Protein AF-A0A1G1DHM7-F1 (afdb_monomer)

Sequence (325 aa):
MGKALLKVFTFMIILVVIFLWVGHTITAMTGGERKAQAIVGINPEAGEAIFWGKGRCHTCHSIGDKGSAVRCPNLGVFGEKFTLPIGLRAAERAKEREKQTGKPYTAVDYLLECIGNPPAYVVEGYKNEMPIVYAPPISLTLDEVKAVISYLQSQGGEVNIEAISNPPGEGKNLLNRIAAAVSAGGGDPTNGEKAFFDASGAACGTCHTVKGNGKGVGPDLSAIGTKGVKYIQESIVEPSSTITKGFESFKITTKDNNIIVGLKKGEDGEGIELLTAKGEVVKVPKSNIAEIIQESKSLMPEELREYITVKDYQDIVAYMLLQKG

Nearest PDB structures (foldseek):
  7zs0-assembly1_A  TM=4.464E-01  e=1.476E-22  Candidatus Kuenenia
  7zs2-assembly1_A  TM=4.450E-01  e=2.231E-22  Candidatus Kuenenia
  7zs1-assembly1_A  TM=4.460E-01  e=5.946E-22  Candidatus Kuenenia
  3hfo-assembly1_B  TM=7.563E-01  e=4.610E-03  Synechocystis sp. PCC 6803
  2xk0-assembly1_A  TM=6.262E-01  e=3.170E-01  Drosophila melanogaster

Solvent-accessible surface area (backbone atoms only — not comparable to full-atom values): 17202 Å² total; per-residue (Å²): 117,67,71,60,53,50,53,53,51,54,50,51,51,53,51,50,51,49,52,54,47,51,52,50,49,50,35,57,75,76,68,39,83,68,75,74,67,77,59,78,60,72,34,40,70,29,6,44,53,32,34,74,43,67,59,47,43,33,75,32,24,13,52,61,90,46,61,32,44,86,69,34,70,58,45,18,53,50,75,88,86,24,76,49,26,38,22,49,40,28,46,58,50,7,55,53,48,19,71,75,69,77,45,85,48,45,36,60,30,40,51,42,38,49,56,61,42,34,82,80,62,66,63,91,98,50,70,90,73,71,70,62,44,35,17,79,93,43,51,40,49,66,58,55,51,42,4,33,49,31,25,44,20,54,37,79,30,80,65,53,64,62,52,61,75,63,28,66,73,59,29,39,55,39,50,50,50,41,46,25,9,39,72,31,70,26,15,47,38,73,58,4,51,52,40,32,59,28,75,89,48,62,27,46,27,70,29,21,21,47,86,86,44,61,28,83,67,45,67,74,41,31,43,49,21,74,66,37,67,68,53,53,52,43,47,60,63,42,26,47,78,67,67,57,89,84,53,54,22,33,39,36,33,31,73,86,70,50,76,46,60,20,28,63,75,47,71,64,99,63,27,39,30,26,37,24,88,88,65,47,78,45,75,47,45,56,91,46,53,66,45,78,43,79,50,79,52,41,81,58,65,67,61,48,73,80,58,39,52,74,63,49,50,17,6,30,47,10,29,41,49,67,20,66,107

pLDDT: mean 90.54, std 9.28, range [39.44, 97.94]

Secondary structure (DSSP, 8-state):
-HHHHHHHHHHHHHHHHHHHHHHHHHHHHHT---------SSSHHHHHHHHTTTT-GGGT-EETTEE-TTSS--SS-BTTTB-S-HHHHHHHHHHHHHHHHSS---HHHHHHHHHH-GGG---TT--S----TTSTTT---HHHHHHHHHHHHHTTS---HHHHHS--HHHHHHHHHHHHHHHTTS--HHHHHHHHH-TTTT-GGGT-EETTEE-SSS-B-TTGGGG-HHHHHHHHH-TTTSPPTT--EEEEEETTS-EEEEEEEEE-SSEEEEE-TTS-EEEEEGGGEEEEEE-SS-SS-TTHHHHS-HHHHHHHHHHHHT---

Foldseek 3Di:
DPVVVVVVVVVVVVVVVVVVVCVQVCCVVPPPPPVCPPPDFQAQVLLVCLCVDLLVVLCCEAAPPGGHVPQHYHQHDDDPVRNHHLLVVLQVVQVVVCVVVVFRGHSLLSLLCCQLPVVVDGPPPHDSPDDNCCAPPSNDDLRNSSNNSQNSNVNPHDRDSPCSVCNPDNSNVSSLLRNLCSLLRNAHQVLLVVQCCDCQFLNVLCQEAAPRGGDPQDYHLLAVLVVPLVVLLCCLQPVLPDPDPQQFKKWWQWPVRDIAIAGFPDDDPFFTWGQHLNRDTDTDGPVGTPDMDGDSDGSNDNCSVVRHDSRNSSNNSSNSNSRRD

Radius of gyration: 28.48 Å; Cα contacts (8 Å, |Δi|>4): 572; chains: 1; bounding box: 71×76×74 Å

Mean predicted aligned error: 9.22 Å

Structure (mmCIF, N/CA/C/O backbone):
data_AF-A0A1G1DHM7-F1
#
_entry.id   AF-A0A1G1DHM7-F1
#
loop_
_atom_site.group_PDB
_atom_site.id
_atom_site.type_symbol
_atom_site.label_atom_id
_atom_site.label_alt_id
_atom_site.label_comp_id
_atom_site.label_asym_id
_atom_site.label_entity_id
_atom_site.label_seq_id
_atom_site.pdbx_PDB_ins_code
_atom_site.Cartn_x
_atom_site.Cartn_y
_atom_site.Cartn_z
_atom_site.occupancy
_atom_site.B_iso_or_equiv
_atom_site.auth_seq_id
_atom_site.auth_comp_id
_atom_site.auth_asym_id
_atom_site.auth_atom_id
_atom_site.pdbx_PDB_model_num
ATOM 1 N N . MET A 1 1 ? 34.461 -61.666 -3.264 1.00 57.50 1 MET A N 1
ATOM 2 C CA . MET A 1 1 ? 33.360 -60.674 -3.209 1.00 57.50 1 MET A CA 1
ATOM 3 C C . MET A 1 1 ? 33.845 -59.228 -3.001 1.00 57.50 1 MET A C 1
ATOM 5 O O . MET A 1 1 ? 33.366 -58.351 -3.703 1.00 57.50 1 MET A O 1
ATOM 9 N N . GLY A 1 2 ? 34.848 -58.958 -2.148 1.00 77.44 2 GLY A N 1
ATOM 10 C CA . GLY A 1 2 ? 35.287 -57.581 -1.831 1.00 77.44 2 GLY A CA 1
ATOM 11 C C . GLY A 1 2 ? 35.883 -56.734 -2.973 1.00 77.44 2 GLY A C 1
ATOM 12 O O . GLY A 1 2 ? 35.608 -55.543 -3.043 1.00 77.44 2 GLY A O 1
ATOM 13 N N . LYS A 1 3 ? 36.647 -57.312 -3.916 1.00 80.50 3 LYS A N 1
ATOM 14 C CA . LYS A 1 3 ? 37.279 -56.528 -5.006 1.00 80.50 3 LYS A CA 1
ATOM 15 C C . LYS A 1 3 ? 36.281 -55.971 -6.031 1.00 80.50 3 LYS A C 1
ATOM 17 O O . LYS A 1 3 ? 36.522 -54.904 -6.584 1.00 80.50 3 LYS A O 1
ATOM 22 N N . ALA A 1 4 ? 35.186 -56.685 -6.297 1.00 83.81 4 ALA A N 1
ATOM 23 C CA . ALA A 1 4 ? 34.144 -56.223 -7.217 1.00 83.81 4 ALA A CA 1
ATOM 24 C C . ALA A 1 4 ? 33.306 -55.106 -6.578 1.00 83.81 4 ALA A C 1
ATOM 26 O O . ALA A 1 4 ? 33.106 -54.066 -7.195 1.00 83.81 4 ALA A O 1
ATOM 27 N N . LEU A 1 5 ? 32.923 -55.284 -5.309 1.00 87.31 5 LEU A N 1
ATOM 28 C CA . LEU A 1 5 ? 32.250 -54.260 -4.506 1.00 87.31 5 LEU A CA 1
ATOM 29 C C . LEU A 1 5 ? 33.079 -52.974 -4.394 1.00 87.31 5 LEU A C 1
ATOM 31 O O . LEU A 1 5 ? 32.540 -51.894 -4.599 1.00 87.31 5 LEU A O 1
ATOM 35 N N . LEU A 1 6 ? 34.393 -53.084 -4.165 1.00 89.19 6 LEU A N 1
ATOM 36 C CA . LEU A 1 6 ? 35.278 -51.919 -4.098 1.00 89.19 6 LEU A CA 1
ATOM 37 C C . LEU A 1 6 ? 35.318 -51.147 -5.426 1.00 89.19 6 LEU A C 1
ATOM 39 O O . LEU A 1 6 ? 35.197 -49.930 -5.421 1.00 89.19 6 LEU A O 1
ATOM 43 N N . LYS A 1 7 ? 35.412 -51.845 -6.567 1.00 88.81 7 LYS A N 1
ATOM 44 C CA . LYS A 1 7 ? 35.405 -51.208 -7.896 1.00 88.81 7 LYS A CA 1
ATOM 45 C C . LYS A 1 7 ? 34.093 -50.479 -8.188 1.00 88.81 7 LYS A C 1
ATOM 47 O O . LYS A 1 7 ? 34.127 -49.368 -8.709 1.00 88.81 7 LYS A O 1
ATOM 52 N N . VAL A 1 8 ? 32.958 -51.086 -7.839 1.00 89.88 8 VAL A N 1
ATOM 53 C CA . VAL A 1 8 ? 31.635 -50.464 -8.007 1.00 89.88 8 VAL A CA 1
ATOM 54 C C . VAL A 1 8 ? 31.508 -49.227 -7.119 1.00 89.88 8 VAL A C 1
ATOM 56 O O . VAL A 1 8 ? 31.063 -48.184 -7.589 1.00 89.88 8 VAL A O 1
ATOM 59 N N . PHE A 1 9 ? 31.967 -49.305 -5.869 1.00 92.88 9 PHE A N 1
ATOM 60 C CA . PHE A 1 9 ? 31.917 -48.180 -4.937 1.00 92.88 9 PHE A CA 1
ATOM 61 C C . PHE A 1 9 ? 32.805 -47.012 -5.390 1.00 92.88 9 PHE A C 1
ATOM 63 O O . PHE A 1 9 ? 32.365 -45.865 -5.400 1.00 92.88 9 PHE A O 1
ATOM 70 N N . THR A 1 10 ? 34.028 -47.296 -5.852 1.00 92.69 10 THR A N 1
ATOM 71 C CA . THR A 1 10 ? 34.925 -46.281 -6.424 1.00 92.69 10 THR A CA 1
ATOM 72 C C . THR A 1 10 ? 34.315 -45.625 -7.661 1.00 92.69 10 THR A C 1
ATOM 74 O O . THR A 1 10 ? 34.355 -44.404 -7.781 1.00 92.69 10 THR A O 1
ATOM 77 N N . PHE A 1 11 ? 33.704 -46.407 -8.556 1.00 94.81 11 PHE A N 1
ATOM 78 C CA . PHE A 1 11 ? 33.023 -45.866 -9.732 1.00 94.81 11 PHE A CA 1
ATOM 79 C C . PHE A 1 11 ? 31.848 -44.953 -9.351 1.00 94.81 11 PHE A C 1
ATOM 81 O O . PHE A 1 11 ? 31.718 -43.868 -9.911 1.00 94.81 11 PHE A O 1
ATOM 88 N N . MET A 1 12 ? 31.038 -45.343 -8.361 1.00 95.00 12 MET A N 1
ATOM 89 C CA . MET A 1 12 ? 29.921 -44.526 -7.877 1.00 95.00 12 MET A CA 1
ATOM 90 C C . MET A 1 12 ? 30.390 -43.190 -7.295 1.00 95.00 12 MET A C 1
ATOM 92 O O . MET A 1 12 ? 29.806 -42.155 -7.603 1.00 95.00 12 MET A O 1
ATOM 96 N N . ILE A 1 13 ? 31.462 -43.193 -6.495 1.00 96.38 13 ILE A N 1
ATOM 97 C CA . ILE A 1 13 ? 32.037 -41.958 -5.944 1.00 96.38 13 ILE A CA 1
ATOM 98 C C . ILE A 1 13 ? 32.532 -41.054 -7.071 1.00 96.38 13 ILE A C 1
ATOM 100 O O . ILE A 1 13 ? 32.214 -39.870 -7.077 1.00 96.38 13 ILE A O 1
ATOM 104 N N . ILE A 1 14 ? 33.269 -41.605 -8.040 1.00 96.44 14 ILE A N 1
ATOM 105 C CA . ILE A 1 14 ? 33.770 -40.834 -9.185 1.00 96.44 14 ILE A CA 1
ATOM 106 C C . ILE A 1 14 ? 32.603 -40.214 -9.959 1.00 96.44 14 ILE A C 1
ATOM 108 O O . ILE A 1 14 ? 32.646 -39.027 -10.269 1.00 96.44 14 ILE A O 1
ATOM 112 N N . LEU A 1 15 ? 31.541 -40.979 -10.219 1.00 96.56 15 LEU A N 1
ATOM 113 C CA . LEU A 1 15 ? 30.353 -40.486 -10.912 1.00 96.56 15 LEU A CA 1
ATOM 114 C C . LEU A 1 15 ? 29.681 -39.338 -10.147 1.00 96.56 15 LEU A C 1
ATOM 116 O O . LEU A 1 15 ? 29.365 -38.315 -10.745 1.00 96.56 15 LEU A O 1
ATOM 120 N N . VAL A 1 16 ? 29.490 -39.484 -8.832 1.00 96.06 16 VAL A N 1
ATOM 121 C CA . VAL A 1 16 ? 28.883 -38.441 -7.992 1.00 96.06 16 VAL A CA 1
ATOM 122 C C . VAL A 1 16 ? 29.762 -37.194 -7.956 1.00 96.06 16 VAL A C 1
ATOM 124 O O . VAL A 1 16 ? 29.251 -36.090 -8.107 1.00 96.06 16 VAL A O 1
ATOM 127 N N . VAL A 1 17 ? 31.080 -37.347 -7.820 1.00 96.62 17 VAL A N 1
ATOM 128 C CA . VAL A 1 17 ? 32.024 -36.220 -7.837 1.00 96.62 17 VAL A CA 1
ATOM 129 C C . VAL A 1 17 ? 31.987 -35.500 -9.181 1.00 96.62 17 VAL A C 1
ATOM 131 O O . VAL A 1 17 ? 31.913 -34.277 -9.198 1.00 96.62 17 VAL A O 1
ATOM 134 N N . ILE A 1 18 ? 31.980 -36.232 -10.298 1.00 96.62 18 ILE A N 1
ATOM 135 C CA . ILE A 1 18 ? 31.863 -35.637 -11.635 1.00 96.62 18 ILE A CA 1
ATOM 136 C C . ILE A 1 18 ? 30.520 -34.926 -11.782 1.00 96.62 18 ILE A C 1
ATOM 138 O O . ILE A 1 18 ? 30.487 -33.805 -12.271 1.00 96.62 18 ILE A O 1
ATOM 142 N N . PHE A 1 19 ? 29.420 -35.530 -11.335 1.00 95.00 19 PHE A N 1
ATOM 143 C CA . PHE A 1 19 ? 28.097 -34.917 -11.416 1.00 95.00 19 PHE A CA 1
ATOM 144 C C . PHE A 1 19 ? 28.013 -33.625 -10.594 1.00 95.00 19 PHE A C 1
ATOM 146 O O . PHE A 1 19 ? 27.539 -32.608 -11.094 1.00 95.00 19 PHE A O 1
ATOM 153 N N . LEU A 1 20 ? 28.527 -33.636 -9.361 1.00 92.50 20 LEU A N 1
ATOM 154 C CA . LEU A 1 20 ? 28.608 -32.448 -8.510 1.00 92.50 20 LEU A CA 1
ATOM 155 C C . LEU A 1 20 ? 29.535 -31.388 -9.107 1.00 92.50 20 LEU A C 1
ATOM 157 O O . LEU A 1 20 ? 29.206 -30.207 -9.065 1.00 92.50 20 LEU A O 1
ATOM 161 N N . TRP A 1 21 ? 30.663 -31.796 -9.691 1.00 94.06 21 TRP A N 1
ATOM 162 C CA . TRP A 1 21 ? 31.596 -30.891 -10.352 1.00 94.06 21 TRP A CA 1
ATOM 163 C C . TRP A 1 21 ? 30.962 -30.244 -11.582 1.00 94.06 21 TRP A C 1
ATOM 165 O O . TRP A 1 21 ? 30.946 -29.026 -11.667 1.00 94.06 21 TRP A O 1
ATOM 175 N N . VAL A 1 22 ? 30.346 -31.023 -12.476 1.00 92.06 22 VAL A N 1
ATOM 176 C CA . VAL A 1 22 ? 29.622 -30.505 -13.647 1.00 92.06 22 VAL A CA 1
ATOM 177 C C . VAL A 1 22 ? 28.478 -29.595 -13.211 1.00 92.06 22 VAL A C 1
ATOM 179 O O . VAL A 1 22 ? 28.341 -28.499 -13.745 1.00 92.06 22 VAL A O 1
ATOM 182 N N . GLY A 1 23 ? 27.689 -30.002 -12.213 1.00 80.94 23 GLY A N 1
ATOM 183 C CA . GLY A 1 23 ? 26.626 -29.174 -11.650 1.00 80.94 23 GLY A CA 1
ATOM 184 C C . GLY A 1 23 ? 27.162 -27.849 -11.111 1.00 80.94 23 GLY A C 1
ATOM 185 O O . GLY A 1 23 ? 26.622 -26.794 -11.436 1.00 80.94 23 GLY A O 1
ATOM 186 N N . HIS A 1 24 ? 28.261 -27.878 -10.358 1.00 84.44 24 HIS A N 1
ATOM 187 C CA . HIS A 1 24 ? 28.907 -26.683 -9.825 1.00 84.44 24 HIS A CA 1
ATOM 188 C C . HIS A 1 24 ? 29.518 -25.805 -10.922 1.00 84.44 24 HIS A C 1
ATOM 190 O O . HIS A 1 24 ? 29.346 -24.595 -10.878 1.00 84.44 24 HIS A O 1
ATOM 196 N N . THR A 1 25 ? 30.188 -26.383 -11.920 1.00 84.31 25 THR A N 1
ATOM 197 C CA . THR A 1 25 ? 30.823 -25.656 -13.025 1.00 84.31 25 THR A CA 1
ATOM 198 C C . THR A 1 25 ? 29.789 -25.030 -13.949 1.00 84.31 25 THR A C 1
ATOM 200 O O . THR A 1 25 ? 29.920 -23.855 -14.274 1.00 84.31 25 THR A O 1
ATOM 203 N N . ILE A 1 26 ? 28.737 -25.763 -14.329 1.00 78.12 26 ILE A N 1
ATOM 204 C CA . ILE A 1 26 ? 27.624 -25.200 -15.101 1.00 78.12 26 ILE A CA 1
ATOM 205 C C . ILE A 1 26 ? 26.981 -24.086 -14.294 1.00 78.12 26 ILE A C 1
ATOM 207 O O . ILE A 1 26 ? 26.863 -22.985 -14.811 1.00 78.12 26 ILE A O 1
ATOM 211 N N . THR A 1 27 ? 26.667 -24.328 -13.016 1.00 73.44 27 THR A N 1
ATOM 212 C CA . THR A 1 27 ? 26.127 -23.284 -12.142 1.00 73.44 27 THR A CA 1
ATOM 213 C C . THR A 1 27 ? 27.062 -22.080 -12.138 1.00 73.44 27 THR A C 1
ATOM 215 O O . THR A 1 27 ? 26.623 -21.011 -12.517 1.00 73.44 27 THR A O 1
ATOM 218 N N . ALA A 1 28 ? 28.359 -22.224 -11.873 1.00 71.38 28 ALA A N 1
ATOM 219 C CA . ALA A 1 28 ? 29.330 -21.129 -11.896 1.00 71.38 28 ALA A CA 1
ATOM 220 C C . ALA A 1 28 ? 29.404 -20.381 -13.244 1.00 71.38 28 ALA A C 1
ATOM 222 O O . ALA A 1 28 ? 29.556 -19.161 -13.248 1.00 71.38 28 ALA A O 1
ATOM 223 N N . MET A 1 29 ? 29.264 -21.079 -14.374 1.00 69.69 29 MET A N 1
ATOM 224 C CA . MET A 1 29 ? 29.292 -20.485 -15.715 1.00 69.69 29 MET A CA 1
ATOM 225 C C . MET A 1 29 ? 27.974 -19.810 -16.116 1.00 69.69 29 MET A C 1
ATOM 227 O O . MET A 1 29 ? 28.003 -18.818 -16.840 1.00 69.69 29 MET A O 1
ATOM 231 N N . THR A 1 30 ? 26.824 -20.328 -15.674 1.00 61.72 30 THR A N 1
ATOM 232 C CA . THR A 1 30 ? 25.496 -19.863 -16.109 1.00 61.72 30 THR A CA 1
ATOM 233 C C . THR A 1 30 ? 24.748 -19.040 -15.059 1.00 61.72 30 THR A C 1
ATOM 235 O O . THR A 1 30 ? 23.775 -18.378 -15.407 1.00 61.72 30 THR A O 1
ATOM 238 N N . GLY A 1 31 ? 25.155 -19.063 -13.787 1.00 55.97 31 GLY A N 1
ATOM 239 C CA . GLY A 1 31 ? 24.398 -18.428 -12.701 1.00 55.97 31 GLY A CA 1
ATOM 240 C C . GLY A 1 31 ? 24.879 -18.707 -11.274 1.00 55.97 31 GLY A C 1
ATOM 241 O O . GLY A 1 31 ? 24.053 -18.778 -10.368 1.00 55.97 31 GLY A O 1
ATOM 242 N N . GLY A 1 32 ? 26.181 -18.896 -11.046 1.00 40.97 32 GLY A N 1
ATOM 243 C CA . GLY A 1 32 ? 26.725 -19.090 -9.707 1.00 40.97 32 GLY A CA 1
ATOM 244 C C . GLY A 1 32 ? 26.461 -17.824 -8.931 1.00 40.97 32 GLY A C 1
ATOM 245 O O . GLY A 1 32 ? 26.578 -16.754 -9.530 1.00 40.97 32 GLY A O 1
ATOM 246 N N . GLU A 1 33 ? 26.066 -17.948 -7.656 1.00 45.28 33 GLU A N 1
ATOM 247 C CA . GLU A 1 33 ? 25.864 -16.815 -6.756 1.00 45.28 33 GLU A CA 1
ATOM 248 C C . GLU A 1 33 ? 26.981 -15.805 -7.003 1.00 45.28 33 GLU A C 1
ATOM 250 O O . GLU A 1 33 ? 28.109 -15.946 -6.522 1.00 45.28 33 GLU A O 1
ATOM 255 N N . ARG A 1 34 ? 26.672 -14.760 -7.780 1.00 43.66 34 ARG A N 1
ATOM 256 C CA . ARG A 1 34 ? 27.417 -13.530 -7.668 1.00 43.66 34 ARG A CA 1
ATOM 257 C C . ARG A 1 34 ? 27.170 -13.199 -6.219 1.00 43.66 34 ARG A C 1
ATOM 259 O O . ARG A 1 34 ? 26.033 -12.880 -5.873 1.00 43.66 34 ARG A O 1
ATOM 266 N N . LYS A 1 35 ? 28.193 -13.361 -5.368 1.00 39.44 35 LYS A N 1
ATOM 267 C CA . LYS A 1 35 ? 28.223 -12.669 -4.085 1.00 39.44 35 LYS A CA 1
ATOM 268 C C . LYS A 1 35 ? 27.738 -11.285 -4.441 1.00 39.44 35 LYS A C 1
ATOM 270 O O . LYS A 1 35 ? 28.394 -10.620 -5.244 1.00 39.44 35 LYS A O 1
ATOM 275 N N . ALA A 1 36 ? 26.533 -10.955 -3.985 1.00 42.22 36 ALA A N 1
ATOM 276 C CA . ALA A 1 36 ? 25.963 -9.650 -4.174 1.00 42.22 36 ALA A CA 1
ATOM 277 C C . ALA A 1 36 ? 26.927 -8.750 -3.422 1.00 42.22 36 ALA A C 1
ATOM 279 O O . ALA A 1 36 ? 26.834 -8.571 -2.211 1.00 42.22 36 ALA A O 1
ATOM 280 N N . GLN A 1 37 ? 27.956 -8.287 -4.122 1.00 39.81 37 GLN A N 1
ATOM 281 C CA . GLN A 1 37 ? 28.659 -7.101 -3.735 1.00 39.81 37 GLN A CA 1
ATOM 282 C C . GLN A 1 37 ? 27.521 -6.112 -3.673 1.00 39.81 37 GLN A C 1
ATOM 284 O O . GLN A 1 37 ? 26.858 -5.907 -4.688 1.00 39.81 37 GLN A O 1
ATOM 289 N N . ALA A 1 38 ? 27.152 -5.726 -2.453 1.00 47.91 38 ALA A N 1
ATOM 290 C CA . ALA A 1 38 ? 25.999 -4.891 -2.225 1.00 47.91 38 ALA A CA 1
ATOM 291 C C . ALA A 1 38 ? 26.266 -3.630 -3.041 1.00 47.91 38 ALA A C 1
ATOM 293 O O . ALA A 1 38 ? 27.083 -2.795 -2.655 1.00 47.91 38 ALA A O 1
ATOM 294 N N . ILE A 1 39 ? 25.684 -3.561 -4.238 1.00 55.22 39 ILE A N 1
ATOM 295 C CA . ILE A 1 39 ? 25.713 -2.359 -5.044 1.00 55.22 39 ILE A CA 1
ATOM 296 C C . ILE A 1 39 ? 24.696 -1.484 -4.327 1.00 55.22 39 ILE A C 1
ATOM 298 O O . ILE A 1 39 ? 23.491 -1.601 -4.526 1.00 55.22 39 ILE A O 1
ATOM 302 N N . VAL A 1 40 ? 25.193 -0.770 -3.319 1.00 68.94 40 VAL A N 1
ATOM 303 C CA . VAL A 1 40 ? 24.380 0.028 -2.411 1.00 68.94 40 VAL A CA 1
ATOM 304 C C . VAL A 1 40 ? 24.067 1.344 -3.107 1.00 68.94 40 VAL A C 1
ATOM 306 O O . VAL A 1 40 ? 24.965 2.018 -3.611 1.00 68.94 40 VAL A O 1
ATOM 309 N N . GLY A 1 41 ? 22.793 1.725 -3.088 1.00 84.38 41 GLY A N 1
ATOM 310 C CA . GLY A 1 41 ? 22.327 3.032 -3.534 1.00 84.38 41 GLY A CA 1
ATOM 311 C C . GLY A 1 41 ? 21.408 2.986 -4.751 1.00 84.38 41 GLY A C 1
ATOM 312 O O . GLY A 1 41 ? 21.163 1.944 -5.353 1.00 84.38 41 GLY A O 1
ATOM 313 N N . ILE A 1 42 ? 20.877 4.158 -5.089 1.00 93.12 42 ILE A N 1
ATOM 314 C CA . ILE A 1 42 ? 19.987 4.367 -6.229 1.00 93.12 42 ILE A CA 1
ATOM 315 C C . ILE A 1 42 ? 20.867 4.768 -7.416 1.00 93.12 42 ILE A C 1
ATOM 317 O O . ILE A 1 42 ? 21.188 5.942 -7.586 1.00 93.12 42 ILE A O 1
ATOM 321 N N . ASN A 1 43 ? 21.321 3.780 -8.186 1.00 94.75 43 ASN A N 1
ATOM 322 C CA . ASN A 1 43 ? 22.119 3.977 -9.397 1.00 94.75 43 ASN A CA 1
ATOM 323 C C . ASN A 1 43 ? 21.864 2.856 -10.425 1.00 94.75 43 ASN A C 1
ATOM 325 O O . ASN A 1 43 ? 21.352 1.789 -10.053 1.00 94.75 43 ASN A O 1
ATOM 329 N N . PRO A 1 44 ? 22.192 3.086 -11.712 1.00 95.69 44 PRO A N 1
ATOM 330 C CA . PRO A 1 44 ? 21.932 2.121 -12.776 1.00 95.69 44 PRO A CA 1
ATOM 331 C C . PRO A 1 44 ? 22.585 0.757 -12.552 1.00 95.69 44 PRO A C 1
ATOM 333 O O . PRO A 1 44 ? 21.980 -0.257 -12.885 1.00 95.69 44 PRO A O 1
ATOM 336 N N . GLU A 1 45 ? 23.775 0.705 -11.958 1.00 95.50 45 GLU A N 1
ATOM 337 C CA . GLU A 1 45 ? 24.494 -0.543 -11.695 1.00 95.50 45 GLU A CA 1
ATOM 338 C C . GLU A 1 45 ? 23.759 -1.401 -10.651 1.00 95.50 45 GLU A C 1
ATOM 340 O O . GLU A 1 45 ? 23.603 -2.613 -10.821 1.00 95.50 45 GLU A O 1
ATOM 345 N N . ALA A 1 46 ? 23.247 -0.773 -9.586 1.00 95.69 46 ALA A N 1
ATOM 346 C CA . ALA A 1 46 ? 22.416 -1.432 -8.583 1.00 95.69 46 ALA A CA 1
ATOM 347 C C . ALA A 1 46 ? 21.101 -1.913 -9.200 1.00 95.69 46 ALA A C 1
ATOM 349 O O . ALA A 1 46 ? 20.684 -3.054 -8.988 1.00 95.69 46 ALA A O 1
ATOM 350 N N . GLY A 1 47 ? 20.470 -1.057 -10.008 1.00 96.50 47 GLY A N 1
ATOM 351 C CA . GLY A 1 47 ? 19.242 -1.387 -10.718 1.00 96.50 47 GLY A CA 1
ATOM 352 C C . GLY A 1 47 ? 19.398 -2.564 -11.669 1.00 96.50 47 GLY A C 1
ATOM 353 O O . GLY A 1 47 ? 18.529 -3.435 -11.704 1.00 96.50 47 GLY A O 1
ATOM 354 N N . GLU A 1 48 ? 20.518 -2.631 -12.388 1.00 96.00 48 GLU A N 1
ATOM 355 C CA . GLU A 1 48 ? 20.858 -3.747 -13.265 1.00 96.00 48 GLU A CA 1
ATOM 356 C C . GLU A 1 48 ? 20.970 -5.046 -12.464 1.00 96.00 48 GLU A C 1
ATOM 358 O O . GLU A 1 48 ? 20.318 -6.043 -12.785 1.00 96.00 48 GLU A O 1
ATOM 363 N N . ALA A 1 49 ? 21.740 -5.036 -11.373 1.00 95.94 49 ALA A N 1
ATOM 364 C CA . ALA A 1 49 ? 21.908 -6.210 -10.524 1.00 95.94 49 ALA A CA 1
ATOM 365 C C . ALA A 1 49 ? 20.575 -6.715 -9.948 1.00 95.94 49 ALA A C 1
ATOM 367 O O . ALA A 1 49 ? 20.356 -7.925 -9.859 1.00 95.94 49 ALA A O 1
ATOM 368 N N . ILE A 1 50 ? 19.659 -5.808 -9.596 1.00 96.25 50 ILE A N 1
ATOM 369 C CA . ILE A 1 50 ? 18.320 -6.172 -9.121 1.00 96.25 50 ILE A CA 1
ATOM 370 C C . ILE A 1 50 ? 17.476 -6.729 -10.270 1.00 96.25 50 ILE A C 1
ATOM 372 O O . ILE A 1 50 ? 16.866 -7.786 -10.104 1.00 96.25 50 ILE A O 1
ATOM 376 N N . PHE A 1 51 ? 17.461 -6.080 -11.437 1.00 96.06 51 PHE A N 1
ATOM 377 C CA . PHE A 1 51 ? 16.686 -6.505 -12.607 1.00 96.06 51 PHE A CA 1
ATOM 378 C C . PHE A 1 51 ? 17.028 -7.940 -13.039 1.00 96.06 51 PHE A C 1
ATOM 380 O O . PHE A 1 51 ? 16.131 -8.757 -13.283 1.00 96.06 51 PHE A O 1
ATOM 387 N N . TRP A 1 52 ? 18.326 -8.258 -13.092 1.00 94.88 52 TRP A N 1
ATOM 388 C CA . TRP A 1 52 ? 18.845 -9.579 -13.467 1.00 94.88 52 TRP A CA 1
ATOM 389 C C . TRP A 1 52 ? 18.970 -10.558 -12.290 1.00 94.88 52 TRP A C 1
ATOM 391 O O . TRP A 1 52 ? 19.362 -11.703 -12.492 1.00 94.88 52 TRP A O 1
ATOM 401 N N . GLY A 1 53 ? 18.650 -10.121 -11.072 1.00 94.25 53 GLY A N 1
ATOM 402 C CA . GLY A 1 53 ? 18.798 -10.895 -9.842 1.00 94.25 53 GLY A CA 1
ATOM 403 C C . GLY A 1 53 ? 17.509 -10.920 -9.029 1.00 94.25 53 GLY A C 1
ATOM 404 O O . GLY A 1 53 ? 16.530 -11.560 -9.417 1.00 94.25 53 GLY A O 1
ATOM 405 N N . LYS A 1 54 ? 17.507 -10.228 -7.880 1.00 93.62 54 LYS A N 1
ATOM 406 C CA . LYS A 1 54 ? 16.408 -10.252 -6.895 1.00 93.62 54 LYS A CA 1
ATOM 407 C C . LYS A 1 54 ? 15.042 -9.919 -7.506 1.00 93.62 54 LYS A C 1
ATOM 409 O O . LYS A 1 54 ? 14.061 -10.586 -7.195 1.00 93.62 54 LYS A O 1
ATOM 414 N N . GLY A 1 55 ? 14.988 -8.925 -8.392 1.00 93.31 55 GLY A N 1
ATOM 415 C CA . GLY A 1 55 ? 13.768 -8.473 -9.058 1.00 93.31 55 GLY A CA 1
ATOM 416 C C . GLY A 1 55 ? 13.191 -9.484 -10.049 1.00 93.31 55 GLY A C 1
ATOM 417 O O . GLY A 1 55 ? 12.010 -9.397 -10.379 1.00 93.31 55 GLY A O 1
ATOM 418 N N . ARG A 1 56 ? 13.999 -10.448 -10.520 1.00 93.19 56 ARG A N 1
ATOM 419 C CA . ARG A 1 56 ? 13.617 -11.498 -11.486 1.00 93.19 56 ARG A CA 1
ATOM 420 C C . ARG A 1 56 ? 12.934 -10.964 -12.751 1.00 93.19 56 ARG A C 1
ATOM 422 O O . ARG A 1 56 ? 12.246 -11.712 -13.447 1.00 93.19 56 ARG A O 1
ATOM 429 N N . CYS A 1 57 ? 13.134 -9.690 -13.085 1.00 93.88 57 CYS A N 1
ATOM 430 C CA . CYS A 1 57 ? 12.457 -9.030 -14.199 1.00 93.88 57 CYS A CA 1
ATOM 431 C C . CYS A 1 57 ? 12.800 -9.714 -15.530 1.00 93.88 57 CYS A C 1
ATOM 433 O O . CYS A 1 57 ? 11.935 -9.891 -16.386 1.00 93.88 57 CYS A O 1
ATOM 435 N N . HIS A 1 58 ? 14.036 -10.206 -15.652 1.00 93.94 58 HIS A N 1
ATOM 436 C CA . HIS A 1 58 ? 14.534 -10.940 -16.815 1.00 93.94 58 HIS A CA 1
ATOM 437 C C . HIS A 1 58 ? 13.783 -12.244 -17.147 1.00 93.94 58 HIS A C 1
ATOM 439 O O . HIS A 1 58 ? 13.936 -12.792 -18.239 1.00 93.94 58 HIS A O 1
ATOM 445 N N . THR A 1 59 ? 12.999 -12.787 -16.208 1.00 92.38 59 THR A N 1
ATOM 446 C CA . THR A 1 59 ? 12.207 -14.013 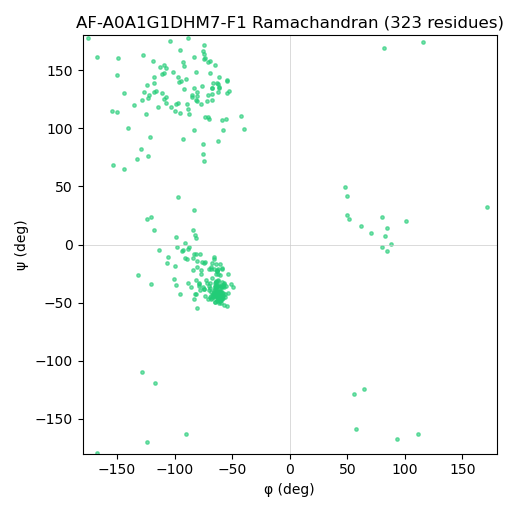-16.425 1.00 92.38 59 THR A CA 1
ATOM 447 C C . THR A 1 59 ? 10.986 -13.780 -17.322 1.00 92.38 59 THR A C 1
ATOM 449 O O . THR A 1 59 ? 10.391 -14.738 -17.829 1.00 92.38 59 THR A O 1
ATOM 452 N N . CYS A 1 60 ? 10.625 -12.511 -17.518 1.00 92.81 60 CYS A N 1
ATOM 453 C CA . CYS A 1 60 ? 9.481 -12.075 -18.313 1.00 92.81 60 CYS A CA 1
ATOM 454 C C . CYS A 1 60 ? 9.820 -10.954 -19.304 1.00 92.81 60 CYS A C 1
ATOM 456 O O . CYS A 1 60 ? 9.141 -10.819 -20.319 1.00 92.81 60 CYS A O 1
ATOM 458 N N . HIS A 1 61 ? 10.841 -10.148 -19.022 1.00 94.56 61 HIS A N 1
ATOM 459 C CA . HIS A 1 61 ? 11.309 -9.087 -19.902 1.00 94.56 61 HIS A CA 1
ATOM 460 C C . HIS A 1 61 ? 12.664 -9.439 -20.514 1.00 94.56 61 HIS A C 1
ATOM 462 O O . HIS A 1 61 ? 13.504 -10.072 -19.873 1.00 94.56 61 HIS A O 1
ATOM 468 N N . SER A 1 62 ? 12.886 -8.967 -21.739 1.00 92.75 62 SER A N 1
ATOM 469 C CA . SER A 1 62 ? 14.214 -8.913 -22.355 1.00 92.75 62 SER A CA 1
ATOM 470 C C . SER A 1 62 ? 14.698 -7.474 -22.451 1.00 92.75 62 SER A C 1
ATOM 472 O O . SER A 1 62 ? 13.886 -6.554 -22.542 1.00 92.75 62 SER A O 1
ATOM 474 N N . ILE A 1 63 ? 16.015 -7.291 -22.477 1.00 92.31 63 ILE A N 1
ATOM 475 C CA . ILE A 1 63 ? 16.676 -6.058 -22.911 1.00 92.31 63 ILE A CA 1
ATOM 476 C C . ILE A 1 63 ? 17.653 -6.467 -24.008 1.00 92.31 63 ILE A C 1
ATOM 478 O O . ILE A 1 63 ? 18.604 -7.208 -23.755 1.00 92.31 63 ILE A O 1
ATOM 482 N N . GLY A 1 64 ? 17.372 -6.033 -25.237 1.00 84.00 64 GLY A N 1
ATOM 483 C CA . GLY A 1 64 ? 18.079 -6.526 -26.416 1.00 84.00 64 GLY A CA 1
ATOM 484 C C . GLY A 1 64 ? 17.805 -8.017 -26.620 1.00 84.00 64 GLY A C 1
ATOM 485 O O . GLY A 1 64 ? 16.644 -8.430 -26.695 1.00 84.00 64 GLY A O 1
ATOM 486 N N . ASP A 1 65 ? 18.872 -8.808 -26.679 1.00 84.56 65 ASP A N 1
ATOM 487 C CA . ASP A 1 65 ? 18.870 -10.262 -26.869 1.00 84.56 65 ASP A CA 1
ATOM 488 C C . ASP A 1 65 ? 18.899 -11.067 -25.554 1.00 84.56 65 ASP A C 1
ATOM 490 O O . ASP A 1 65 ? 18.768 -12.291 -25.575 1.00 84.56 65 ASP A O 1
ATOM 494 N N . LYS A 1 66 ? 19.030 -10.405 -24.397 1.00 88.62 66 LYS A N 1
ATOM 495 C CA . LYS A 1 66 ? 19.085 -11.056 -23.078 1.00 88.62 66 LYS A CA 1
ATOM 496 C C . LYS A 1 66 ? 17.727 -11.051 -22.389 1.00 88.62 66 LYS A C 1
ATOM 498 O O . LYS A 1 66 ? 17.011 -10.056 -22.449 1.00 88.62 66 LYS A O 1
ATOM 503 N N . GLY A 1 67 ? 17.410 -12.117 -21.652 1.00 86.88 67 GLY A N 1
ATOM 504 C CA . GLY A 1 67 ? 16.148 -12.276 -20.912 1.00 86.88 67 GLY A CA 1
ATOM 505 C C . GLY A 1 67 ? 15.072 -13.019 -21.710 1.00 86.88 67 GLY A C 1
ATOM 506 O O . GLY A 1 67 ? 15.372 -13.629 -22.733 1.00 86.88 67 GLY A O 1
ATOM 507 N N . SER A 1 68 ? 13.822 -12.981 -21.241 1.00 80.75 68 SER A N 1
ATOM 508 C CA . SER A 1 68 ? 12.711 -13.749 -21.825 1.00 80.75 68 SER A CA 1
ATOM 509 C C . SER A 1 68 ? 11.484 -12.883 -22.127 1.00 80.75 68 SER A C 1
ATOM 511 O O . SER A 1 68 ? 10.533 -12.878 -21.360 1.00 80.75 68 SER A O 1
ATOM 513 N N . ALA A 1 69 ? 11.461 -12.174 -23.259 1.00 75.44 69 ALA A N 1
ATOM 514 C CA . ALA A 1 69 ? 10.340 -11.326 -23.704 1.00 75.44 69 ALA A CA 1
ATOM 515 C C . ALA A 1 69 ? 9.206 -12.083 -24.428 1.00 75.44 69 ALA A C 1
ATOM 517 O O . ALA A 1 69 ? 8.534 -11.530 -25.298 1.00 75.44 69 ALA A O 1
ATOM 518 N N . VAL A 1 70 ? 8.980 -13.359 -24.102 1.00 80.62 70 VAL A N 1
ATOM 519 C CA . VAL A 1 70 ? 7.875 -14.132 -24.704 1.00 80.62 70 VAL A CA 1
ATOM 520 C C . VAL A 1 70 ? 6.528 -13.710 -24.113 1.00 80.62 70 VAL A C 1
ATOM 522 O O . VAL A 1 70 ? 5.529 -13.638 -24.822 1.00 80.62 70 VAL A O 1
ATOM 525 N N . ARG A 1 71 ? 6.502 -13.431 -22.804 1.00 85.25 71 ARG A N 1
ATOM 526 C CA . ARG A 1 71 ? 5.273 -13.123 -22.054 1.00 85.25 71 ARG A CA 1
ATOM 527 C C . ARG A 1 71 ? 5.062 -11.635 -21.817 1.00 85.25 71 ARG A C 1
ATOM 529 O O . ARG A 1 71 ? 3.916 -11.204 -21.754 1.00 85.25 71 ARG A O 1
ATOM 536 N N . CYS A 1 72 ? 6.141 -10.857 -21.715 1.00 90.06 72 CYS A N 1
ATOM 537 C CA . CYS A 1 72 ? 6.071 -9.417 -21.478 1.00 90.06 72 CYS A CA 1
ATOM 538 C C . CYS A 1 72 ? 6.886 -8.629 -22.522 1.00 90.06 72 CYS A C 1
ATOM 540 O O . CYS A 1 72 ? 7.725 -9.204 -23.220 1.00 90.06 72 CYS A O 1
ATOM 542 N N . PRO A 1 73 ? 6.644 -7.309 -22.659 1.00 92.00 73 PRO A N 1
ATOM 543 C CA . PRO A 1 73 ? 7.327 -6.468 -23.639 1.00 92.00 73 PRO A CA 1
ATOM 544 C C . PRO A 1 73 ? 8.854 -6.524 -23.542 1.00 92.00 73 PRO A C 1
ATOM 546 O O . PRO A 1 73 ? 9.411 -6.475 -22.440 1.00 92.00 73 PRO A O 1
ATOM 549 N N . ASN A 1 74 ? 9.534 -6.518 -24.693 1.00 93.75 74 ASN A N 1
ATOM 550 C CA . ASN A 1 74 ? 10.971 -6.256 -24.734 1.00 93.75 74 ASN A CA 1
ATOM 551 C C . ASN A 1 74 ? 11.218 -4.787 -24.340 1.00 93.75 74 ASN A C 1
ATOM 553 O O . ASN A 1 74 ? 10.557 -3.860 -24.825 1.00 93.75 74 ASN A O 1
ATOM 557 N N . LEU A 1 75 ? 12.128 -4.578 -23.397 1.00 94.94 75 LEU A N 1
ATOM 558 C CA . LEU A 1 75 ? 12.492 -3.278 -22.842 1.00 94.94 75 LEU A CA 1
ATOM 559 C C . LEU A 1 75 ? 13.663 -2.629 -23.600 1.00 94.94 75 LEU A C 1
ATOM 561 O O . LEU A 1 75 ? 13.909 -1.443 -23.428 1.00 94.94 75 LEU A O 1
ATOM 565 N N . GLY A 1 76 ? 14.358 -3.366 -24.466 1.00 92.88 76 GLY A N 1
ATOM 566 C CA . GLY A 1 76 ? 15.307 -2.812 -25.432 1.00 92.88 76 GLY A CA 1
ATOM 567 C C . GLY A 1 76 ? 14.653 -2.463 -26.772 1.00 92.88 76 GLY A C 1
ATOM 568 O O . GLY A 1 76 ? 13.428 -2.380 -26.891 1.00 92.88 76 GLY A O 1
ATOM 569 N N . VAL A 1 77 ? 15.498 -2.288 -27.789 1.00 91.19 77 VAL A N 1
ATOM 570 C CA . VAL A 1 77 ? 15.073 -2.174 -29.190 1.00 91.19 77 VAL A CA 1
ATOM 571 C C . VAL A 1 77 ? 14.839 -3.578 -29.748 1.00 91.19 77 VAL A C 1
ATOM 573 O O . VAL A 1 77 ? 15.728 -4.427 -29.670 1.00 91.19 77 VAL A O 1
ATOM 576 N N . PHE A 1 78 ? 13.647 -3.843 -30.283 1.00 88.81 78 PHE A N 1
ATOM 577 C CA . PHE A 1 78 ? 13.272 -5.158 -30.797 1.00 88.81 78 PHE A CA 1
ATOM 578 C C . PHE A 1 78 ? 12.176 -5.089 -31.870 1.00 88.81 78 PHE A C 1
ATOM 580 O O . PHE A 1 78 ? 11.020 -4.753 -31.590 1.00 88.81 78 PHE A O 1
ATOM 587 N N . GLY A 1 79 ? 12.541 -5.489 -33.090 1.00 85.50 79 GLY A N 1
ATOM 588 C CA . GLY A 1 79 ? 11.643 -5.519 -34.244 1.00 85.50 79 GLY A CA 1
ATOM 589 C C . GLY A 1 79 ? 11.025 -4.154 -34.563 1.00 85.50 79 GLY A C 1
ATOM 590 O O . GLY A 1 79 ? 11.521 -3.110 -34.150 1.00 85.50 79 GLY A O 1
ATOM 591 N N . GLU A 1 80 ? 9.907 -4.173 -35.285 1.00 86.00 80 GLU A N 1
ATOM 592 C CA . GLU A 1 80 ? 9.178 -2.954 -35.667 1.00 86.00 80 GLU A CA 1
ATOM 593 C C . GLU A 1 80 ? 8.282 -2.421 -34.537 1.00 86.00 80 GLU A C 1
ATOM 595 O O . GLU A 1 80 ? 7.909 -1.252 -34.533 1.00 86.00 80 GLU A O 1
ATOM 600 N N . LYS A 1 81 ? 7.950 -3.266 -33.550 1.00 84.38 81 LYS A N 1
ATOM 601 C CA . LYS A 1 81 ? 7.060 -2.905 -32.434 1.00 84.38 81 LYS A CA 1
ATOM 602 C C . LYS A 1 81 ? 7.765 -2.086 -31.349 1.00 84.38 81 LYS A C 1
ATOM 604 O O . LYS A 1 81 ? 7.132 -1.255 -30.702 1.00 84.38 81 LYS A O 1
ATOM 609 N N . PHE A 1 82 ? 9.055 -2.329 -31.120 1.00 90.50 82 PHE A N 1
ATOM 610 C CA . PHE A 1 82 ? 9.839 -1.655 -30.086 1.00 90.50 82 PHE A CA 1
ATOM 611 C C . PHE A 1 82 ? 11.056 -0.979 -30.713 1.00 90.50 82 PHE A C 1
ATOM 613 O O . PHE A 1 82 ? 12.175 -1.469 -30.618 1.00 90.50 82 PHE A O 1
ATOM 620 N N . THR A 1 83 ? 10.829 0.156 -31.367 1.00 91.50 83 THR A N 1
ATOM 621 C CA . THR A 1 83 ? 11.870 0.906 -32.090 1.00 91.50 83 THR A CA 1
ATOM 622 C C . THR A 1 83 ? 12.792 1.706 -31.169 1.00 91.50 83 THR A C 1
ATOM 624 O O . THR A 1 83 ? 13.917 2.018 -31.549 1.00 91.50 83 THR A O 1
ATOM 627 N N . LEU A 1 84 ? 12.337 2.010 -29.951 1.00 93.50 84 LEU A N 1
ATOM 628 C CA . LEU A 1 84 ? 13.088 2.744 -28.936 1.00 93.50 84 LEU A CA 1
ATOM 629 C C . LEU A 1 84 ? 13.328 1.886 -27.686 1.00 93.50 84 LEU A C 1
ATOM 631 O O . LEU A 1 84 ? 12.429 1.132 -27.277 1.00 93.50 84 LEU A O 1
ATOM 635 N N . PRO A 1 85 ? 14.499 2.033 -27.036 1.00 95.25 85 PRO A N 1
ATOM 636 C CA . PRO A 1 85 ? 14.751 1.407 -25.749 1.00 95.25 85 PRO A CA 1
ATOM 637 C C . PRO A 1 85 ? 13.890 2.065 -24.659 1.00 95.25 85 PRO A C 1
ATOM 639 O O . PRO A 1 85 ? 13.417 3.196 -24.809 1.00 95.25 85 PRO A O 1
ATOM 642 N N . ILE A 1 86 ? 13.656 1.348 -23.557 1.00 95.81 86 ILE A N 1
ATOM 643 C CA . ILE A 1 86 ? 12.674 1.734 -22.535 1.00 95.81 86 ILE A CA 1
ATOM 644 C C . ILE A 1 86 ? 12.942 3.110 -21.916 1.00 95.81 86 ILE A C 1
ATOM 646 O O . ILE A 1 86 ? 11.974 3.808 -21.622 1.00 95.81 86 ILE A O 1
ATOM 650 N N . GLY A 1 87 ? 14.202 3.536 -21.786 1.00 94.44 87 GLY A N 1
ATOM 651 C CA . GLY A 1 87 ? 14.546 4.846 -21.233 1.00 94.44 87 GLY A CA 1
ATOM 652 C C . GLY A 1 87 ? 13.968 6.004 -22.051 1.00 94.44 87 GLY A C 1
ATOM 653 O O . GLY A 1 87 ? 13.400 6.934 -21.483 1.00 94.44 87 GLY A O 1
ATOM 654 N N . LEU A 1 88 ? 14.015 5.909 -23.385 1.00 95.06 88 LEU A N 1
ATOM 655 C CA . LEU A 1 88 ? 13.408 6.896 -24.290 1.00 95.06 88 LEU A CA 1
ATOM 656 C C . LEU A 1 88 ? 11.905 6.663 -24.463 1.00 95.06 88 LEU A C 1
ATOM 658 O O . LEU A 1 88 ? 11.107 7.598 -24.414 1.00 95.06 88 LEU A O 1
ATOM 662 N N . ARG A 1 89 ? 11.504 5.398 -24.609 1.00 95.25 89 ARG A N 1
ATOM 663 C CA . ARG A 1 89 ? 10.105 5.005 -24.818 1.00 95.25 89 ARG A CA 1
ATOM 664 C C . ARG A 1 89 ? 9.205 5.391 -23.643 1.00 95.25 89 ARG A C 1
ATOM 666 O O . ARG A 1 89 ? 8.032 5.691 -23.848 1.00 95.25 89 ARG A O 1
ATOM 673 N N . ALA A 1 90 ? 9.729 5.409 -22.418 1.00 95.50 90 ALA A N 1
ATOM 674 C CA . ALA A 1 90 ? 8.990 5.841 -21.233 1.00 95.50 90 ALA A CA 1
ATOM 675 C C . ALA A 1 90 ? 8.449 7.274 -21.369 1.00 95.50 90 ALA A C 1
ATOM 677 O O . ALA A 1 90 ? 7.345 7.546 -20.906 1.00 95.50 90 ALA A O 1
ATOM 678 N N . ALA A 1 91 ? 9.168 8.174 -22.048 1.00 94.06 91 ALA A N 1
ATOM 679 C CA . ALA A 1 91 ? 8.699 9.538 -22.285 1.00 94.06 91 ALA A CA 1
ATOM 680 C C . ALA A 1 91 ? 7.518 9.593 -23.271 1.00 94.06 91 ALA A C 1
ATOM 682 O O . ALA A 1 91 ? 6.604 10.398 -23.098 1.00 94.06 91 ALA A O 1
ATOM 683 N N . GLU A 1 92 ? 7.500 8.730 -24.289 1.00 94.06 92 GLU A N 1
ATOM 684 C CA . GLU A 1 92 ? 6.362 8.619 -25.212 1.00 94.06 92 GLU A CA 1
ATOM 685 C C . GLU A 1 92 ? 5.134 8.046 -24.503 1.00 94.06 92 GLU A C 1
ATOM 687 O O . GLU A 1 92 ? 4.038 8.597 -24.606 1.00 94.06 92 GLU A O 1
ATOM 692 N N . ARG A 1 93 ? 5.334 6.997 -23.698 1.00 94.50 93 ARG A N 1
ATOM 693 C CA . ARG A 1 93 ? 4.265 6.380 -22.905 1.00 94.50 93 ARG A CA 1
ATOM 694 C C . ARG A 1 93 ? 3.707 7.318 -21.844 1.00 94.50 93 ARG A C 1
ATOM 696 O O . ARG A 1 93 ? 2.499 7.346 -21.646 1.00 94.50 93 ARG A O 1
ATOM 703 N N . ALA A 1 94 ? 4.544 8.145 -21.226 1.00 94.94 94 ALA A N 1
ATOM 704 C CA . ALA A 1 94 ? 4.092 9.180 -20.303 1.00 94.94 94 ALA A CA 1
ATOM 705 C C . ALA A 1 94 ? 3.109 10.162 -20.970 1.00 94.94 94 ALA A C 1
ATOM 707 O O . ALA A 1 94 ? 2.060 10.451 -20.401 1.00 94.94 94 ALA A O 1
ATOM 708 N N . LYS A 1 95 ? 3.364 10.587 -22.217 1.00 95.12 95 LYS A N 1
ATOM 709 C CA . LYS A 1 95 ? 2.431 11.442 -22.981 1.00 95.12 95 LYS A CA 1
ATOM 710 C C . LYS A 1 95 ? 1.113 10.735 -23.301 1.00 95.12 95 LYS A C 1
ATOM 712 O O . LYS A 1 95 ? 0.057 11.364 -23.327 1.00 95.12 95 LYS A O 1
ATOM 717 N N . GLU A 1 96 ? 1.150 9.432 -23.574 1.00 94.25 96 GLU A N 1
ATOM 718 C CA . GLU A 1 96 ? -0.071 8.634 -23.743 1.00 94.25 96 GLU A CA 1
ATOM 719 C C . GLU A 1 96 ? -0.865 8.550 -22.435 1.00 94.25 96 GLU A C 1
ATOM 721 O O . GLU A 1 96 ? -2.080 8.749 -22.444 1.00 94.25 96 GLU A O 1
ATOM 726 N N . ARG A 1 97 ? -0.184 8.313 -21.306 1.00 94.19 97 ARG A N 1
ATOM 727 C CA . ARG A 1 97 ? -0.800 8.295 -19.972 1.00 94.19 97 ARG A CA 1
ATOM 728 C C . ARG A 1 97 ? -1.410 9.633 -19.605 1.00 94.19 97 ARG A C 1
ATOM 730 O O . ARG A 1 97 ? -2.522 9.657 -19.085 1.00 94.19 97 ARG A O 1
ATOM 737 N N . GLU A 1 98 ? -0.747 10.735 -19.928 1.00 95.12 98 GLU A N 1
ATOM 738 C CA . GLU A 1 98 ? -1.290 12.074 -19.717 1.00 95.12 98 GLU A CA 1
ATOM 739 C C . GLU A 1 98 ? -2.601 12.275 -20.486 1.00 95.12 98 GLU A C 1
ATOM 741 O O . GLU A 1 98 ? -3.594 12.707 -19.906 1.00 95.12 98 GLU A O 1
ATOM 746 N N . LYS A 1 99 ? -2.666 11.849 -21.754 1.00 94.81 99 LYS A N 1
ATOM 747 C CA . LYS A 1 99 ? -3.911 11.894 -22.543 1.00 94.81 99 LYS A CA 1
ATOM 748 C C . LYS A 1 99 ? -5.015 10.999 -21.974 1.00 94.81 99 LYS A C 1
ATOM 750 O O . LYS A 1 99 ? -6.181 11.367 -22.040 1.00 94.81 99 LYS A O 1
ATOM 755 N N . GLN A 1 100 ? -4.663 9.826 -21.448 1.00 92.69 100 GLN A N 1
ATOM 756 C CA . GLN A 1 100 ? -5.629 8.865 -20.899 1.00 92.69 100 GLN A CA 1
ATOM 757 C C . GLN A 1 100 ? -6.170 9.280 -19.527 1.00 92.69 100 GLN A C 1
ATOM 759 O O . GLN A 1 100 ? -7.332 9.028 -19.223 1.00 92.69 100 GLN A O 1
ATOM 764 N N . THR A 1 101 ? -5.326 9.876 -18.687 1.00 92.12 101 THR A N 1
ATOM 765 C CA . THR A 1 101 ? -5.658 10.199 -17.291 1.00 92.12 101 THR A CA 1
ATOM 766 C C . THR A 1 101 ? -6.049 11.660 -17.087 1.00 92.12 101 THR A C 1
ATOM 768 O O . THR A 1 101 ? -6.646 11.986 -16.064 1.00 92.12 101 THR A O 1
ATOM 771 N N . GLY A 1 102 ? -5.700 12.544 -18.027 1.00 93.19 102 GLY A N 1
ATOM 772 C CA . GLY A 1 102 ? -5.849 13.993 -17.890 1.00 93.19 102 GLY A CA 1
ATOM 773 C C . GLY A 1 102 ? -4.879 14.626 -16.887 1.00 93.19 102 GLY A C 1
ATOM 774 O O . GLY A 1 102 ? -5.048 15.793 -16.538 1.00 93.19 102 GLY A O 1
ATOM 775 N N . LYS A 1 103 ? -3.887 13.875 -16.393 1.00 92.00 103 LYS A N 1
ATOM 776 C CA . LYS A 1 103 ? -2.894 14.340 -15.419 1.00 92.00 103 LYS A CA 1
ATOM 777 C C . LYS A 1 103 ? -1.511 14.436 -16.061 1.00 92.00 103 LYS A C 1
ATOM 779 O O . LYS A 1 103 ? -1.192 13.580 -16.880 1.00 92.00 103 LYS A O 1
ATOM 784 N N . PRO A 1 104 ? -0.658 15.393 -15.663 1.00 93.62 104 PRO A N 1
ATOM 785 C CA . PRO A 1 104 ? 0.711 15.448 -16.161 1.00 93.62 104 PRO A CA 1
ATOM 786 C C . PRO A 1 104 ? 1.481 14.189 -15.741 1.00 93.62 104 PRO A C 1
ATOM 788 O O . PRO A 1 104 ? 1.460 13.814 -14.568 1.00 93.62 104 PRO A O 1
ATOM 791 N N . TYR A 1 105 ? 2.159 13.558 -16.700 1.00 94.50 105 TYR A N 1
ATOM 792 C CA . TYR A 1 105 ? 2.989 12.371 -16.486 1.00 94.50 105 TYR A CA 1
ATOM 793 C C . TYR A 1 105 ? 4.393 12.602 -17.038 1.00 94.50 105 TYR A C 1
ATOM 795 O O . TYR A 1 105 ? 4.579 12.997 -18.189 1.00 94.50 105 TYR A O 1
ATOM 803 N N . THR A 1 106 ? 5.399 12.292 -16.229 1.00 94.88 106 THR A N 1
ATOM 804 C CA . THR A 1 106 ? 6.796 12.207 -16.656 1.00 94.88 106 THR A CA 1
ATOM 805 C C . THR A 1 106 ? 7.181 10.765 -16.997 1.00 94.88 106 THR A C 1
ATOM 807 O O . THR A 1 106 ? 6.483 9.807 -16.656 1.00 94.88 106 THR A O 1
ATOM 810 N N . ALA A 1 107 ? 8.335 10.583 -17.646 1.00 94.50 107 ALA A N 1
ATOM 811 C CA . ALA A 1 107 ? 8.891 9.251 -17.891 1.00 94.50 107 ALA A CA 1
ATOM 812 C C . ALA A 1 107 ? 9.130 8.470 -16.582 1.00 94.50 107 ALA A C 1
ATOM 814 O O . ALA A 1 107 ? 8.927 7.258 -16.543 1.00 94.50 107 ALA A O 1
ATOM 815 N N . VAL A 1 108 ? 9.526 9.163 -15.506 1.00 95.44 108 VAL A N 1
ATOM 816 C CA . VAL A 1 108 ? 9.705 8.560 -14.176 1.00 95.44 108 VAL A CA 1
ATOM 817 C C . VAL A 1 108 ? 8.364 8.106 -13.610 1.00 95.44 108 VAL A C 1
ATOM 819 O O . VAL A 1 108 ? 8.272 6.979 -13.132 1.00 95.44 108 VAL A O 1
ATOM 822 N N . ASP A 1 109 ? 7.319 8.931 -13.722 1.00 95.69 109 ASP A N 1
ATOM 823 C CA . ASP A 1 109 ? 5.975 8.587 -13.237 1.00 95.69 109 ASP A CA 1
ATOM 824 C 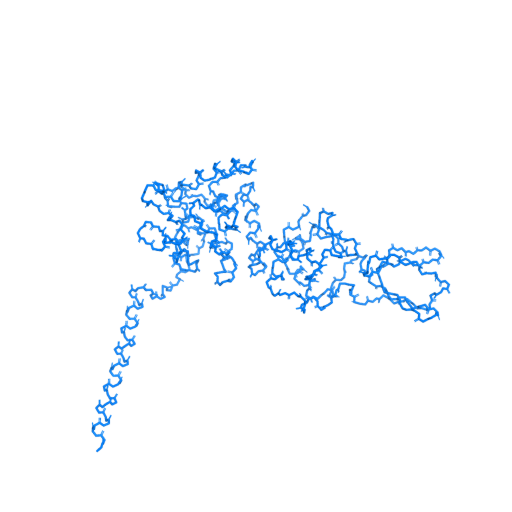C . ASP A 1 109 ? 5.437 7.345 -13.947 1.00 95.69 109 ASP A C 1
ATOM 826 O O . ASP A 1 109 ? 4.912 6.442 -13.303 1.00 95.69 109 ASP A O 1
ATOM 830 N N . TYR A 1 110 ? 5.641 7.253 -15.264 1.00 95.56 110 TYR A N 1
ATOM 831 C CA . TYR A 1 110 ? 5.273 6.069 -16.037 1.00 95.56 110 TYR A CA 1
ATOM 832 C C . TYR A 1 110 ? 5.998 4.803 -15.548 1.00 95.56 110 TYR A C 1
ATOM 834 O O . TYR A 1 110 ? 5.367 3.765 -15.348 1.00 95.56 110 TYR A O 1
ATOM 842 N N . LEU A 1 111 ? 7.317 4.868 -15.328 1.00 95.56 111 LEU A N 1
ATOM 843 C CA . LEU A 1 111 ? 8.090 3.719 -14.836 1.00 95.56 111 LEU A CA 1
ATOM 844 C C . LEU A 1 111 ? 7.686 3.329 -13.406 1.00 95.56 111 LEU A C 1
ATOM 846 O O . LEU A 1 111 ? 7.564 2.140 -13.104 1.00 95.56 111 LEU A O 1
ATOM 850 N N . LEU A 1 112 ? 7.428 4.320 -12.548 1.00 95.00 112 LEU A N 1
ATOM 851 C CA . LEU A 1 112 ? 6.884 4.115 -11.207 1.00 95.00 112 LEU A CA 1
ATOM 852 C C . LEU A 1 112 ? 5.503 3.468 -11.247 1.00 95.00 112 LEU A C 1
ATOM 854 O O . LEU A 1 112 ? 5.236 2.593 -10.433 1.00 95.00 112 LEU A O 1
ATOM 858 N N . GLU A 1 113 ? 4.636 3.859 -12.179 1.00 94.06 113 GLU A N 1
ATOM 859 C CA . GLU A 1 113 ? 3.304 3.274 -12.335 1.00 94.06 113 GLU A CA 1
ATOM 860 C C . GLU A 1 113 ? 3.407 1.819 -12.799 1.00 94.06 113 GLU A C 1
ATOM 862 O O . GLU A 1 113 ? 2.798 0.944 -12.191 1.00 94.06 113 GLU A O 1
ATOM 867 N N . CYS A 1 114 ? 4.253 1.529 -13.792 1.00 93.19 114 CYS A N 1
ATOM 868 C CA . CYS A 1 114 ? 4.442 0.171 -14.307 1.00 93.19 114 CYS A CA 1
ATOM 869 C C . CYS A 1 114 ? 4.930 -0.806 -13.231 1.00 93.19 114 CYS A C 1
ATOM 871 O O . CYS A 1 114 ? 4.499 -1.953 -13.194 1.00 93.19 114 CYS A O 1
ATOM 873 N N . ILE A 1 115 ? 5.841 -0.367 -12.359 1.00 91.75 115 ILE A N 1
ATOM 874 C CA . ILE A 1 115 ? 6.402 -1.213 -11.297 1.00 91.75 115 ILE A CA 1
ATOM 875 C C . ILE A 1 115 ? 5.511 -1.194 -10.044 1.00 91.75 115 ILE A C 1
ATOM 877 O O . ILE A 1 115 ? 5.356 -2.204 -9.355 1.00 91.75 115 ILE A O 1
ATOM 881 N N . GLY A 1 116 ? 4.930 -0.035 -9.743 1.00 89.50 116 GLY A N 1
ATOM 882 C CA . GLY A 1 116 ? 4.158 0.254 -8.540 1.00 89.50 116 GLY A CA 1
ATOM 883 C C . GLY A 1 116 ? 2.708 -0.226 -8.588 1.00 89.50 116 GLY A C 1
ATOM 884 O O . GLY A 1 116 ? 2.118 -0.535 -7.552 1.00 89.50 116 GLY A O 1
ATOM 885 N N . ASN A 1 117 ? 2.128 -0.261 -9.784 1.00 90.06 117 ASN A N 1
ATOM 886 C CA . ASN A 1 117 ? 0.762 -0.677 -10.072 1.00 90.06 117 ASN A CA 1
ATOM 887 C C . ASN A 1 117 ? 0.658 -1.201 -11.525 1.00 90.06 117 ASN A C 1
ATOM 889 O O . ASN A 1 117 ? 0.007 -0.566 -12.357 1.00 90.06 117 ASN A O 1
ATOM 893 N N . PRO A 1 118 ? 1.277 -2.354 -11.849 1.00 90.44 118 PRO A N 1
ATOM 894 C CA . PRO A 1 118 ? 1.302 -2.898 -13.209 1.00 90.44 118 PRO A CA 1
ATOM 895 C C . PRO A 1 118 ? -0.062 -2.983 -13.926 1.00 90.44 118 PRO A C 1
ATOM 897 O O . PRO A 1 118 ? -0.116 -2.697 -15.122 1.00 90.44 118 PRO A O 1
ATOM 900 N N . PRO A 1 119 ? -1.188 -3.295 -13.246 1.00 90.19 119 PRO A N 1
ATOM 901 C CA . PRO A 1 119 ? -2.504 -3.305 -13.886 1.00 90.19 119 PRO A CA 1
ATOM 902 C C . PRO A 1 119 ? -2.990 -1.941 -14.404 1.00 90.19 119 PRO A C 1
ATOM 904 O O . PRO A 1 119 ? -3.937 -1.907 -15.187 1.00 90.19 119 PRO A O 1
ATOM 907 N N . ALA A 1 120 ? -2.398 -0.822 -13.967 1.00 89.25 120 ALA A N 1
ATOM 908 C CA . ALA A 1 120 ? -2.856 0.523 -14.329 1.00 89.25 120 ALA A CA 1
ATOM 909 C C . ALA A 1 120 ? -2.647 0.852 -15.812 1.00 89.25 120 ALA A C 1
ATOM 911 O O . ALA A 1 120 ? -3.398 1.644 -16.386 1.00 89.25 120 ALA A O 1
ATOM 912 N N . TYR A 1 121 ? -1.628 0.246 -16.424 1.00 90.19 121 TYR A N 1
ATOM 913 C CA . TYR A 1 121 ? -1.330 0.399 -17.837 1.00 90.19 121 TYR A CA 1
ATOM 914 C C . TYR A 1 121 ? -0.679 -0.869 -18.388 1.00 90.19 121 TYR A C 1
ATOM 916 O O . TYR A 1 121 ? 0.451 -1.215 -18.046 1.00 90.19 121 TYR A O 1
ATOM 924 N N . VAL A 1 122 ? -1.386 -1.544 -19.293 1.00 91.38 122 VAL A N 1
ATOM 925 C CA . VAL A 1 122 ? -0.895 -2.745 -19.973 1.00 91.38 122 VAL A CA 1
ATOM 926 C C . VAL A 1 122 ? -0.604 -2.399 -21.425 1.00 91.38 122 VAL A C 1
ATOM 928 O O . VAL A 1 122 ? -1.471 -1.902 -22.143 1.00 91.38 122 VAL A O 1
ATOM 931 N N . VAL A 1 123 ? 0.626 -2.670 -21.863 1.00 90.06 123 VAL A N 1
ATOM 932 C CA . VAL A 1 123 ? 1.047 -2.436 -23.249 1.00 90.06 123 VAL A CA 1
ATOM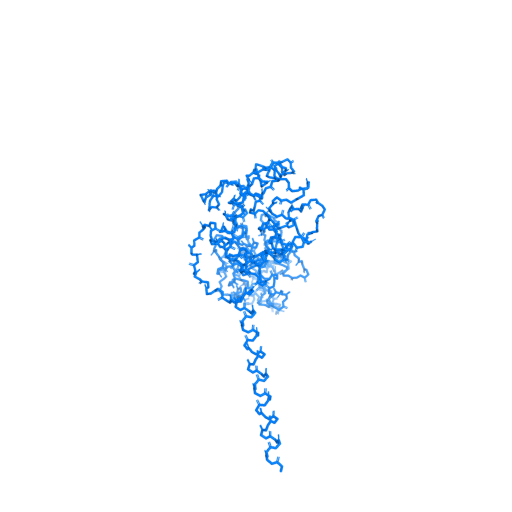 933 C C . VAL A 1 123 ? 0.199 -3.279 -24.200 1.00 90.06 123 VAL A C 1
ATOM 935 O O . VAL A 1 123 ? 0.005 -4.476 -23.984 1.00 90.06 123 VAL A O 1
ATOM 938 N N . GLU A 1 124 ? -0.253 -2.667 -25.291 1.00 89.44 124 GLU A N 1
ATOM 939 C CA . GLU A 1 124 ? -1.091 -3.325 -26.289 1.00 89.44 124 GLU A CA 1
ATOM 940 C C . GLU A 1 124 ? -0.477 -4.641 -26.805 1.00 89.44 124 GLU A C 1
ATOM 942 O O . GLU A 1 124 ? 0.704 -4.727 -27.172 1.00 89.44 124 GLU A O 1
ATOM 947 N N . GLY A 1 125 ? -1.302 -5.690 -26.840 1.00 89.94 125 GLY A N 1
ATOM 948 C CA . GLY A 1 125 ? -0.906 -7.040 -27.242 1.00 89.94 125 GLY A CA 1
ATOM 949 C C . GLY A 1 125 ? -0.254 -7.879 -26.138 1.00 89.94 125 GLY A C 1
ATOM 950 O O . GLY A 1 125 ? 0.213 -8.975 -26.436 1.00 89.94 125 GLY A O 1
ATOM 951 N N . TYR A 1 126 ? -0.225 -7.401 -24.891 1.00 91.38 126 TYR A N 1
ATOM 952 C CA . TYR A 1 126 ? 0.242 -8.160 -23.727 1.00 91.38 126 TYR A CA 1
ATOM 953 C C . TYR A 1 126 ? -0.865 -8.344 -22.689 1.00 91.38 126 TYR A C 1
ATOM 955 O O . TYR A 1 126 ? -1.840 -7.595 -22.647 1.00 91.38 126 TYR A O 1
ATOM 963 N N . LYS A 1 127 ? -0.712 -9.369 -21.849 1.00 92.06 127 LYS A N 1
ATOM 964 C CA . LYS A 1 127 ? -1.609 -9.649 -20.725 1.00 92.06 127 LYS A CA 1
ATOM 965 C C . LYS A 1 127 ? -1.095 -8.982 -19.451 1.00 92.06 127 LYS A C 1
ATOM 967 O O . LYS A 1 127 ? 0.100 -8.733 -19.302 1.00 92.06 127 LYS A O 1
ATOM 972 N N . ASN A 1 128 ? -2.003 -8.745 -18.509 1.00 91.44 128 ASN A N 1
ATOM 973 C CA . ASN A 1 128 ? -1.660 -8.283 -17.168 1.00 91.44 128 ASN A CA 1
ATOM 974 C C . ASN A 1 128 ? -1.072 -9.435 -16.331 1.00 91.44 128 ASN A C 1
ATOM 976 O O . ASN A 1 128 ? -1.776 -10.054 -15.537 1.00 91.44 128 ASN A O 1
ATOM 980 N N . GLU A 1 129 ? 0.199 -9.763 -16.565 1.00 89.44 129 GLU A N 1
ATOM 981 C CA . GLU A 1 129 ? 0.913 -10.855 -15.880 1.00 89.44 129 GLU A CA 1
ATOM 982 C C . GLU A 1 129 ? 2.061 -10.360 -14.986 1.00 89.44 129 GLU A C 1
ATOM 984 O O . GLU A 1 129 ? 2.703 -11.155 -14.299 1.00 89.44 129 GLU A O 1
ATOM 989 N N . MET A 1 130 ? 2.346 -9.054 -14.987 1.00 91.25 130 MET A N 1
ATOM 990 C CA . MET A 1 130 ? 3.444 -8.498 -14.201 1.00 91.25 130 MET A CA 1
ATOM 991 C C . MET A 1 130 ? 3.093 -8.517 -12.703 1.00 91.25 130 MET A C 1
ATOM 993 O O . MET A 1 130 ? 2.071 -7.951 -12.309 1.00 91.25 130 MET A O 1
ATOM 997 N N . PRO A 1 131 ? 3.922 -9.154 -11.854 1.00 89.81 131 PRO A N 1
ATOM 998 C CA . PRO A 1 131 ? 3.649 -9.236 -10.428 1.00 89.81 131 PRO A CA 1
ATOM 999 C C . PRO A 1 131 ? 3.912 -7.901 -9.730 1.00 89.81 131 PRO A C 1
ATOM 1001 O O . PRO A 1 131 ? 4.704 -7.072 -10.179 1.00 89.81 131 PRO A O 1
ATOM 1004 N N . ILE A 1 132 ? 3.303 -7.743 -8.558 1.00 88.94 132 ILE A N 1
ATOM 1005 C CA . ILE A 1 132 ? 3.617 -6.661 -7.632 1.00 88.94 132 ILE A CA 1
ATOM 1006 C C . ILE A 1 132 ? 5.009 -6.901 -7.035 1.00 88.94 132 ILE A C 1
ATOM 1008 O O . ILE A 1 132 ? 5.202 -7.802 -6.222 1.00 88.94 132 ILE A O 1
ATOM 1012 N N . VAL A 1 133 ? 5.998 -6.104 -7.440 1.00 90.88 133 VAL A N 1
ATOM 1013 C CA . VAL A 1 133 ? 7.417 -6.397 -7.148 1.00 90.88 133 VAL A CA 1
ATOM 1014 C C . VAL A 1 133 ? 7.809 -6.232 -5.677 1.00 90.88 133 VAL A C 1
ATOM 1016 O O . VAL A 1 133 ? 8.808 -6.789 -5.232 1.00 90.88 133 VAL A O 1
ATOM 1019 N N . TYR A 1 134 ? 7.037 -5.464 -4.913 1.00 89.56 134 TYR A N 1
ATOM 1020 C CA . TYR A 1 134 ? 7.231 -5.281 -3.474 1.00 89.56 134 TYR A CA 1
ATOM 1021 C C . TYR A 1 134 ? 6.489 -6.337 -2.641 1.00 89.56 134 TYR A C 1
ATOM 1023 O O . TYR A 1 134 ? 6.656 -6.380 -1.424 1.00 89.56 134 TYR A O 1
ATOM 1031 N N . ALA A 1 135 ? 5.714 -7.219 -3.279 1.00 89.75 135 ALA A N 1
ATOM 1032 C CA . ALA A 1 135 ? 5.075 -8.357 -2.632 1.00 89.75 135 ALA A CA 1
ATOM 1033 C C . ALA A 1 135 ? 5.963 -9.617 -2.694 1.00 89.75 135 ALA A C 1
ATOM 1035 O O . ALA A 1 135 ? 6.785 -9.761 -3.612 1.00 89.75 135 ALA A O 1
ATOM 1036 N N . PRO A 1 136 ? 5.816 -10.561 -1.743 1.00 88.62 136 PRO A N 1
ATOM 1037 C CA . PRO A 1 136 ? 6.432 -11.878 -1.858 1.00 88.62 136 PRO A CA 1
ATOM 1038 C C . PRO A 1 136 ? 6.042 -12.572 -3.178 1.00 88.62 136 PRO A C 1
ATOM 1040 O O . PRO A 1 136 ? 4.888 -12.475 -3.599 1.00 88.62 136 PRO A O 1
ATOM 1043 N N . PRO A 1 137 ? 6.969 -13.289 -3.844 1.00 90.06 137 PRO A N 1
ATOM 1044 C CA . PRO A 1 137 ? 8.310 -13.657 -3.380 1.00 90.06 137 PRO A CA 1
ATOM 1045 C C . PRO A 1 137 ? 9.430 -12.665 -3.752 1.00 90.06 137 PRO A C 1
ATOM 1047 O O . PRO A 1 137 ? 10.590 -12.953 -3.469 1.00 90.06 137 PRO A O 1
ATOM 1050 N N . ILE A 1 138 ? 9.130 -11.549 -4.428 1.00 92.25 138 ILE A N 1
ATOM 1051 C CA . ILE A 1 138 ? 10.161 -10.620 -4.926 1.00 92.25 138 ILE A CA 1
ATOM 1052 C C . ILE A 1 138 ? 10.601 -9.652 -3.816 1.00 92.25 138 ILE A C 1
ATOM 1054 O O . ILE A 1 138 ? 11.800 -9.476 -3.591 1.00 92.25 138 ILE A O 1
ATOM 1058 N N . SER A 1 139 ? 9.637 -9.066 -3.097 1.00 92.75 139 SER A N 1
ATOM 1059 C CA . SER A 1 139 ? 9.863 -8.235 -1.905 1.00 92.75 139 SER A CA 1
ATOM 1060 C C . SER A 1 139 ? 10.956 -7.170 -2.090 1.00 92.75 139 SER A C 1
ATOM 1062 O O . SER A 1 139 ? 11.884 -7.057 -1.277 1.00 92.75 139 SER A O 1
ATOM 1064 N N . LEU A 1 140 ? 10.875 -6.404 -3.185 1.00 94.06 140 LEU A N 1
ATOM 1065 C CA . LEU A 1 140 ? 11.752 -5.252 -3.381 1.00 94.06 140 LEU A CA 1
ATOM 1066 C C . LEU A 1 140 ? 11.462 -4.158 -2.351 1.00 94.06 140 LEU A C 1
ATOM 1068 O O . LEU A 1 140 ? 10.306 -3.854 -2.056 1.00 94.06 140 LEU A O 1
ATOM 1072 N N . THR A 1 141 ? 12.520 -3.537 -1.837 1.00 94.75 141 THR A N 1
ATOM 1073 C CA . THR A 1 141 ? 12.431 -2.312 -1.042 1.00 94.75 141 THR A CA 1
ATOM 1074 C C . THR A 1 141 ? 12.162 -1.108 -1.945 1.00 94.75 141 THR A C 1
ATOM 1076 O O . THR A 1 141 ? 12.324 -1.165 -3.166 1.00 94.75 141 THR A O 1
ATOM 1079 N N . LEU A 1 142 ? 11.780 0.021 -1.345 1.00 94.44 142 LEU A N 1
ATOM 1080 C CA . LEU A 1 142 ? 11.567 1.259 -2.094 1.00 94.44 142 LEU A CA 1
ATOM 1081 C C . LEU A 1 142 ? 12.831 1.704 -2.850 1.00 94.44 142 LEU A C 1
ATOM 1083 O O . LEU A 1 142 ? 12.741 2.113 -4.005 1.00 94.44 142 LEU A O 1
ATOM 1087 N N . ASP A 1 143 ? 14.000 1.601 -2.219 1.00 95.25 143 ASP A N 1
ATOM 1088 C CA . ASP A 1 143 ? 15.263 2.011 -2.835 1.00 95.25 143 ASP A CA 1
ATOM 1089 C C . ASP A 1 143 ? 15.699 1.045 -3.938 1.00 95.25 143 ASP A C 1
ATOM 1091 O O . ASP A 1 143 ? 16.230 1.481 -4.955 1.00 95.25 143 ASP A O 1
ATOM 1095 N N . GLU A 1 144 ? 15.396 -0.248 -3.803 1.00 95.81 144 GLU A N 1
ATOM 1096 C CA . GLU A 1 144 ? 15.611 -1.222 -4.876 1.00 95.81 144 GLU A CA 1
ATOM 1097 C C . GLU A 1 144 ? 14.705 -0.943 -6.083 1.00 95.81 144 GLU A C 1
ATOM 1099 O O . GLU A 1 144 ? 15.167 -1.006 -7.221 1.00 95.81 144 GLU A O 1
ATOM 1104 N N . VAL A 1 145 ? 13.438 -0.573 -5.862 1.00 95.69 145 VAL A N 1
ATOM 1105 C CA . VAL A 1 145 ? 12.540 -0.141 -6.948 1.00 95.69 145 VAL A CA 1
ATOM 1106 C C . VAL A 1 145 ? 13.100 1.098 -7.651 1.00 95.69 145 VAL A C 1
ATOM 1108 O O . VAL A 1 145 ? 13.181 1.127 -8.879 1.00 95.69 145 VAL A O 1
ATOM 1111 N N . LYS A 1 146 ? 13.545 2.104 -6.890 1.00 96.44 146 LYS A N 1
ATOM 1112 C CA . LYS A 1 146 ? 14.182 3.310 -7.440 1.00 96.44 146 LYS A CA 1
ATOM 1113 C C . LYS A 1 146 ? 15.453 2.983 -8.228 1.00 96.44 146 LYS A C 1
ATOM 1115 O O . LYS A 1 146 ? 15.660 3.533 -9.309 1.00 96.44 146 LYS A O 1
ATOM 1120 N N . ALA A 1 147 ? 16.282 2.067 -7.730 1.00 97.19 147 ALA A N 1
ATOM 1121 C CA . ALA A 1 147 ? 17.476 1.611 -8.429 1.00 97.19 147 ALA A CA 1
ATOM 1122 C C . ALA A 1 147 ? 17.106 0.956 -9.768 1.00 97.19 147 ALA A C 1
ATOM 1124 O O . ALA A 1 147 ? 17.648 1.347 -10.801 1.00 97.19 147 ALA A O 1
ATOM 1125 N N . VAL A 1 148 ? 16.117 0.052 -9.796 1.00 97.00 148 VAL A N 1
ATOM 1126 C CA . VAL A 1 148 ? 15.622 -0.545 -11.050 1.00 97.00 148 VAL A CA 1
ATOM 1127 C C . VAL A 1 148 ? 15.159 0.532 -12.033 1.00 97.00 148 VAL A C 1
ATOM 1129 O O . VAL A 1 148 ? 15.512 0.467 -13.205 1.00 97.00 148 VAL A O 1
ATOM 1132 N N . ILE A 1 149 ? 14.443 1.564 -11.579 1.00 96.94 149 ILE A N 1
ATOM 1133 C CA . ILE A 1 149 ? 14.012 2.670 -12.449 1.00 96.94 149 ILE A CA 1
ATOM 1134 C C . ILE A 1 149 ? 15.211 3.416 -13.041 1.00 96.94 149 ILE A C 1
ATOM 1136 O O . ILE A 1 149 ? 15.202 3.717 -14.233 1.00 96.94 149 ILE A O 1
ATOM 1140 N N . SER A 1 150 ? 16.262 3.664 -12.253 1.00 97.25 150 SER A N 1
ATOM 1141 C CA . SER A 1 150 ? 17.481 4.308 -12.760 1.00 97.25 150 SER A CA 1
ATOM 1142 C C . SER A 1 150 ? 18.184 3.474 -13.839 1.00 97.25 150 SER A C 1
ATOM 1144 O O . SER A 1 150 ? 18.655 4.027 -14.831 1.00 97.25 150 SER A O 1
ATOM 1146 N N . TYR A 1 151 ? 18.168 2.143 -13.713 1.00 97.31 151 TYR A N 1
ATOM 1147 C CA . TYR A 1 151 ? 18.663 1.237 -14.752 1.00 97.31 151 TYR A CA 1
ATOM 1148 C C . TYR A 1 151 ? 17.787 1.248 -16.007 1.00 97.31 151 TYR A C 1
ATOM 1150 O O . TYR A 1 151 ? 18.295 1.259 -17.126 1.00 97.31 151 TYR A O 1
ATOM 1158 N N . LEU A 1 152 ? 16.462 1.280 -15.850 1.00 97.00 152 LEU A N 1
ATOM 1159 C CA . LEU A 1 152 ? 15.555 1.377 -16.993 1.00 97.00 152 LEU A CA 1
ATOM 1160 C C . LEU A 1 152 ? 15.724 2.713 -17.732 1.00 97.00 152 LEU A C 1
ATOM 1162 O O . LEU A 1 152 ? 15.712 2.724 -18.959 1.00 97.00 152 LEU A O 1
ATOM 1166 N N . GLN A 1 153 ? 15.947 3.823 -17.021 1.00 95.81 153 GLN A N 1
ATOM 1167 C CA . GLN A 1 153 ? 16.279 5.102 -17.654 1.00 95.81 153 GLN A CA 1
ATOM 1168 C C . GLN A 1 153 ? 17.598 5.040 -18.426 1.00 95.81 153 GLN A C 1
ATOM 1170 O O . GLN A 1 153 ? 17.654 5.555 -19.541 1.00 95.81 153 GLN A O 1
ATOM 117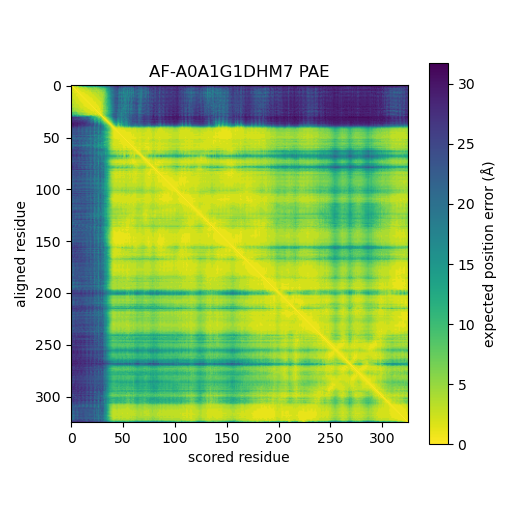5 N N . SER A 1 154 ? 18.621 4.358 -17.896 1.00 96.06 154 SER A N 1
ATOM 1176 C CA . SER A 1 154 ? 19.920 4.234 -18.573 1.00 96.06 154 SER A CA 1
ATOM 1177 C C . SER A 1 154 ? 19.862 3.428 -19.876 1.00 96.06 154 SER A C 1
ATOM 1179 O O . SER A 1 154 ? 20.801 3.477 -20.671 1.00 96.06 154 SER A O 1
ATOM 1181 N N . GLN A 1 155 ? 18.745 2.741 -20.156 1.00 95.88 155 GLN A N 1
ATOM 1182 C CA . GLN A 1 155 ? 18.481 2.117 -21.453 1.00 95.88 155 GLN A CA 1
ATOM 1183 C C . GLN A 1 155 ? 18.118 3.185 -22.498 1.00 95.88 155 GLN A C 1
ATOM 1185 O O . GLN A 1 155 ? 16.967 3.314 -22.920 1.00 95.88 155 GLN A O 1
ATOM 1190 N N . GLY A 1 156 ? 19.119 3.966 -22.903 1.00 91.06 156 GLY A N 1
ATOM 1191 C CA . GLY A 1 156 ? 19.046 4.981 -23.954 1.00 91.06 156 GLY A CA 1
ATOM 1192 C C . GLY A 1 156 ? 18.535 6.359 -23.525 1.00 91.06 156 GLY A C 1
ATOM 1193 O O . GLY A 1 156 ? 18.555 7.262 -24.354 1.00 91.06 156 GLY A O 1
ATOM 1194 N N . GLY A 1 157 ? 18.082 6.537 -22.281 1.00 90.62 157 GLY A N 1
ATOM 1195 C CA . GLY A 1 157 ? 17.661 7.828 -21.731 1.00 90.62 157 GLY A CA 1
ATOM 1196 C C . GLY A 1 157 ? 18.683 8.444 -20.769 1.00 90.62 157 GLY A C 1
ATOM 1197 O O . GLY A 1 157 ? 19.694 7.834 -20.418 1.00 90.62 157 GLY A O 1
ATOM 1198 N N . GLU A 1 158 ? 18.395 9.666 -20.320 1.00 90.38 158 GLU A N 1
ATOM 1199 C CA . GLU A 1 158 ? 19.162 10.341 -19.270 1.00 90.38 158 GLU A CA 1
ATOM 1200 C C . GLU A 1 158 ? 18.657 9.923 -17.884 1.00 90.38 158 GLU A C 1
ATOM 1202 O O . GLU A 1 158 ? 17.459 9.978 -17.591 1.00 90.38 158 GLU A O 1
ATOM 1207 N N . VAL A 1 159 ? 19.581 9.504 -17.019 1.00 94.38 159 VAL A N 1
ATOM 1208 C CA . VAL A 1 159 ? 19.263 9.087 -15.651 1.00 94.38 159 VAL A CA 1
ATOM 1209 C C . VAL A 1 159 ? 19.119 10.317 -14.765 1.00 94.38 159 VAL A C 1
ATOM 1211 O O . VAL A 1 159 ? 20.060 11.094 -14.619 1.00 94.38 159 VAL A O 1
ATOM 1214 N N . ASN A 1 160 ? 17.964 10.462 -14.116 1.00 93.88 160 ASN A N 1
ATOM 1215 C CA . ASN A 1 160 ? 17.709 11.551 -13.177 1.00 93.88 160 ASN A CA 1
ATOM 1216 C C . ASN A 1 160 ? 17.358 11.000 -11.787 1.00 93.88 160 ASN A C 1
ATOM 1218 O O . ASN A 1 160 ? 16.199 10.729 -11.472 1.00 93.88 160 ASN A O 1
ATOM 1222 N N . ILE A 1 161 ? 18.381 10.845 -10.941 1.00 93.88 161 ILE A N 1
ATOM 1223 C CA . ILE A 1 161 ? 18.236 10.284 -9.588 1.00 93.88 161 ILE A CA 1
ATOM 1224 C C . ILE A 1 161 ? 17.382 11.175 -8.679 1.00 93.88 161 ILE A C 1
ATOM 1226 O O . ILE A 1 161 ? 16.650 10.657 -7.835 1.00 93.88 161 ILE A O 1
ATOM 1230 N N . GLU A 1 162 ? 17.434 12.496 -8.855 1.00 93.19 162 GLU A N 1
ATOM 1231 C CA . GLU A 1 162 ? 16.620 13.437 -8.082 1.00 93.19 162 GLU A CA 1
ATOM 1232 C C . GLU A 1 162 ? 15.131 13.243 -8.386 1.00 93.19 162 GLU A C 1
ATOM 1234 O O . GLU A 1 162 ? 14.337 13.035 -7.467 1.00 93.19 162 GLU A O 1
ATOM 1239 N N . ALA A 1 163 ? 14.769 13.192 -9.671 1.00 92.56 163 ALA A N 1
ATOM 1240 C CA . ALA A 1 163 ? 13.399 12.943 -10.106 1.00 92.56 163 ALA A CA 1
ATOM 1241 C C . ALA A 1 163 ? 12.904 11.544 -9.712 1.00 92.56 163 ALA A C 1
ATOM 1243 O O . ALA A 1 163 ? 11.728 11.385 -9.416 1.00 92.56 163 ALA A O 1
ATOM 1244 N N . ILE A 1 164 ? 13.778 10.533 -9.657 1.00 94.00 164 ILE A N 1
ATOM 1245 C CA . ILE A 1 164 ? 13.428 9.193 -9.152 1.00 94.00 164 ILE A CA 1
ATOM 1246 C C . ILE A 1 164 ? 13.198 9.207 -7.636 1.00 94.00 164 ILE A C 1
ATOM 1248 O O . ILE A 1 164 ? 12.319 8.513 -7.122 1.00 94.00 164 ILE A O 1
ATOM 1252 N N . SER A 1 165 ? 14.010 9.962 -6.901 1.00 93.25 165 SER A N 1
ATOM 1253 C CA . SER A 1 165 ? 13.983 9.965 -5.437 1.00 93.25 165 SER A CA 1
ATOM 1254 C C . SER A 1 165 ? 12.840 10.806 -4.882 1.00 93.25 165 SER A C 1
ATOM 1256 O O . SER A 1 165 ? 12.255 10.431 -3.864 1.00 93.25 165 SER A O 1
ATOM 1258 N N . ASN A 1 166 ? 12.524 11.917 -5.548 1.00 93.00 166 ASN A N 1
ATOM 1259 C CA . ASN A 1 166 ? 11.490 12.865 -5.158 1.00 93.00 166 ASN A CA 1
ATOM 1260 C C . ASN A 1 166 ? 10.762 13.442 -6.395 1.00 93.00 166 ASN A C 1
ATOM 1262 O O . ASN A 1 166 ? 10.856 14.641 -6.669 1.00 93.00 166 ASN A O 1
ATOM 1266 N N . PRO A 1 167 ? 10.042 12.605 -7.160 1.00 92.88 167 PRO A N 1
ATOM 1267 C CA . PRO A 1 167 ? 9.227 13.056 -8.278 1.00 92.88 167 PRO A CA 1
ATOM 1268 C C . PRO A 1 167 ? 8.121 14.007 -7.795 1.00 92.88 167 PRO A C 1
ATOM 1270 O O . PRO A 1 167 ? 7.556 13.803 -6.714 1.00 92.88 167 PRO A O 1
ATOM 1273 N N . PRO A 1 168 ? 7.764 15.034 -8.580 1.00 89.69 168 PRO A N 1
ATOM 1274 C CA . PRO A 1 168 ? 6.591 15.854 -8.311 1.00 89.69 168 PRO A CA 1
ATOM 1275 C C . PRO A 1 168 ? 5.291 15.104 -8.661 1.00 89.69 168 PRO A C 1
ATOM 1277 O O . PRO A 1 168 ? 5.306 14.035 -9.264 1.00 89.69 168 PRO A O 1
ATOM 1280 N N . GLY A 1 169 ? 4.142 15.687 -8.300 1.00 90.50 169 GLY A N 1
ATOM 1281 C CA . GLY A 1 169 ? 2.832 15.263 -8.811 1.00 90.50 169 GLY A CA 1
ATOM 1282 C C . GLY A 1 169 ? 2.502 13.779 -8.599 1.00 90.50 169 GLY A C 1
ATOM 1283 O O . GLY A 1 169 ? 2.585 13.268 -7.480 1.00 90.50 169 GLY A O 1
ATOM 1284 N N . GLU A 1 170 ? 2.099 13.096 -9.675 1.00 91.50 170 GLU A N 1
ATOM 1285 C CA . GLU A 1 170 ? 1.668 11.692 -9.632 1.00 91.50 170 GLU A CA 1
ATOM 1286 C C . GLU A 1 170 ? 2.793 10.735 -9.218 1.00 91.50 170 GLU A C 1
ATOM 1288 O O . GLU A 1 170 ? 2.531 9.802 -8.458 1.00 91.50 170 GLU A O 1
ATOM 1293 N N . GLY A 1 171 ? 4.049 10.986 -9.598 1.00 93.12 171 GLY A N 1
ATOM 1294 C CA . GLY A 1 171 ? 5.170 10.159 -9.149 1.00 93.12 171 GLY A CA 1
ATOM 1295 C C . GLY A 1 171 ? 5.329 10.151 -7.634 1.00 93.12 171 GLY A C 1
ATOM 1296 O O . GLY A 1 171 ? 5.613 9.103 -7.049 1.00 93.12 171 GLY A O 1
ATOM 1297 N N . LYS A 1 172 ? 5.066 11.283 -6.962 1.00 94.25 172 LYS A N 1
ATOM 1298 C CA . LYS A 1 172 ? 5.075 11.345 -5.491 1.00 94.25 172 LYS A CA 1
ATOM 1299 C C . LYS A 1 172 ? 4.010 10.430 -4.893 1.00 94.25 172 LYS A C 1
ATOM 1301 O O . LYS A 1 172 ? 4.267 9.733 -3.911 1.00 94.25 172 LYS A O 1
ATOM 1306 N N . ASN A 1 173 ? 2.820 10.420 -5.492 1.00 92.75 173 ASN A N 1
ATOM 1307 C CA . ASN A 1 173 ? 1.713 9.565 -5.067 1.00 92.75 173 ASN A CA 1
ATOM 1308 C C . ASN A 1 173 ? 2.056 8.081 -5.266 1.00 92.75 173 ASN A C 1
ATOM 1310 O O . ASN A 1 173 ? 1.824 7.273 -4.367 1.00 92.75 173 ASN A O 1
ATOM 1314 N N . LEU A 1 174 ? 2.677 7.733 -6.395 1.00 93.56 174 LEU A N 1
ATOM 1315 C CA . LEU A 1 174 ? 3.127 6.373 -6.698 1.00 93.56 174 LEU A CA 1
ATOM 1316 C C . LEU A 1 174 ? 4.234 5.901 -5.746 1.00 93.56 174 LEU A C 1
ATOM 1318 O O . LEU A 1 174 ? 4.152 4.791 -5.222 1.00 93.56 174 LEU A O 1
ATOM 1322 N N . LEU A 1 175 ? 5.224 6.745 -5.434 1.00 94.38 175 LEU A N 1
ATOM 1323 C CA . LEU A 1 175 ? 6.235 6.413 -4.425 1.00 94.38 175 LEU A CA 1
ATOM 1324 C C . LEU A 1 175 ? 5.626 6.227 -3.039 1.00 94.38 175 LEU A C 1
ATOM 1326 O O . LEU A 1 175 ? 5.991 5.280 -2.347 1.00 94.38 175 LEU A O 1
ATOM 1330 N N . ASN A 1 176 ? 4.689 7.087 -2.633 1.00 94.50 176 ASN A N 1
ATOM 1331 C CA . ASN A 1 176 ? 3.986 6.927 -1.360 1.00 94.50 176 ASN A CA 1
ATOM 1332 C C . ASN A 1 176 ? 3.210 5.605 -1.313 1.00 94.50 176 ASN A C 1
ATOM 1334 O O . ASN A 1 176 ? 3.231 4.925 -0.289 1.00 94.50 176 ASN A O 1
ATOM 1338 N N . ARG A 1 177 ? 2.575 5.218 -2.427 1.00 94.31 177 ARG A N 1
ATOM 1339 C CA . ARG A 1 177 ? 1.891 3.929 -2.582 1.00 94.31 177 ARG A CA 1
ATOM 1340 C C . ARG A 1 177 ? 2.855 2.755 -2.399 1.00 94.31 177 ARG A C 1
ATOM 1342 O O . ARG A 1 177 ? 2.574 1.874 -1.593 1.00 94.31 177 ARG A O 1
ATOM 1349 N N . ILE A 1 178 ? 3.999 2.767 -3.086 1.00 94.81 178 ILE A N 1
ATOM 1350 C CA . ILE A 1 178 ? 5.027 1.719 -2.964 1.00 94.81 178 ILE A CA 1
ATOM 1351 C C . ILE A 1 178 ? 5.596 1.689 -1.537 1.00 94.81 178 ILE A C 1
ATOM 1353 O O . ILE A 1 178 ? 5.734 0.622 -0.950 1.00 94.81 178 ILE A O 1
ATOM 1357 N N . ALA A 1 179 ? 5.885 2.846 -0.940 1.00 95.31 179 ALA A N 1
ATOM 1358 C CA . ALA A 1 179 ? 6.419 2.942 0.417 1.00 95.31 179 ALA A CA 1
ATOM 1359 C C . ALA A 1 179 ? 5.452 2.374 1.468 1.00 95.31 179 ALA A C 1
ATOM 1361 O O . ALA A 1 179 ? 5.874 1.645 2.370 1.00 95.31 179 ALA A O 1
ATOM 1362 N N . ALA A 1 180 ? 4.159 2.688 1.341 1.00 96.06 180 ALA A N 1
ATOM 1363 C CA . ALA A 1 180 ? 3.104 2.144 2.188 1.00 96.06 180 ALA A CA 1
ATOM 1364 C C . ALA A 1 180 ? 3.002 0.622 2.035 1.00 96.06 180 ALA A C 1
ATOM 1366 O O . ALA A 1 180 ? 2.999 -0.097 3.031 1.00 96.06 180 ALA A O 1
ATOM 1367 N N . ALA A 1 181 ? 3.009 0.133 0.797 1.00 95.12 181 ALA A N 1
ATOM 1368 C CA . ALA A 1 181 ? 2.972 -1.288 0.497 1.00 95.12 181 ALA A CA 1
ATOM 1369 C C . ALA A 1 181 ? 4.167 -2.063 1.069 1.00 95.12 181 ALA A C 1
ATOM 1371 O O . ALA A 1 181 ? 3.981 -3.083 1.730 1.00 95.12 181 ALA A O 1
ATOM 1372 N N . VAL A 1 182 ? 5.391 -1.559 0.874 1.00 95.06 182 VAL A N 1
ATOM 1373 C CA . VAL A 1 182 ? 6.620 -2.150 1.429 1.00 95.06 182 VAL A CA 1
ATOM 1374 C C . VAL A 1 182 ? 6.554 -2.184 2.955 1.00 95.06 182 VAL A C 1
ATOM 1376 O O . VAL A 1 182 ? 6.8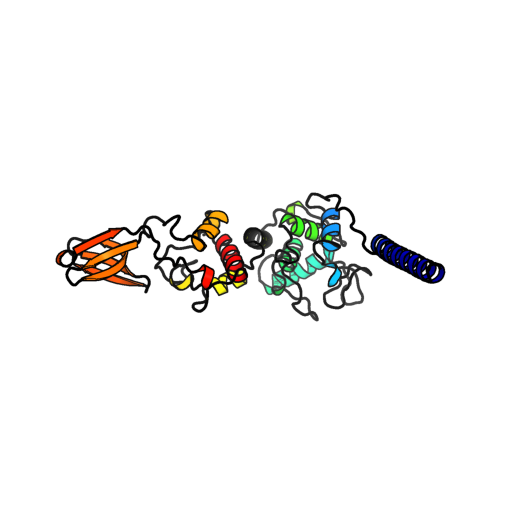40 -3.214 3.561 1.00 95.06 182 VAL A O 1
ATOM 1379 N N . SER A 1 183 ? 6.118 -1.086 3.580 1.00 95.75 183 SER A N 1
ATOM 1380 C CA . SER A 1 183 ? 5.975 -0.989 5.040 1.00 95.75 183 SER A CA 1
ATOM 1381 C C . SER A 1 183 ? 4.924 -1.959 5.585 1.00 95.75 183 SER A C 1
ATOM 1383 O O . SER A 1 183 ? 5.072 -2.477 6.688 1.00 95.75 183 SER A O 1
ATOM 1385 N N . ALA A 1 184 ? 3.888 -2.245 4.799 1.00 95.81 184 ALA A N 1
ATOM 1386 C CA . ALA A 1 184 ? 2.860 -3.227 5.110 1.00 95.81 184 ALA A CA 1
ATOM 1387 C C . ALA A 1 184 ? 3.270 -4.679 4.794 1.00 95.81 184 ALA A C 1
ATOM 1389 O O . ALA A 1 184 ? 2.443 -5.576 4.902 1.00 95.81 184 ALA A O 1
ATOM 1390 N N . GLY A 1 185 ? 4.519 -4.943 4.396 1.00 93.69 185 GLY A N 1
ATOM 1391 C CA . GLY A 1 185 ? 4.994 -6.294 4.077 1.00 93.69 185 GLY A CA 1
ATOM 1392 C C . GLY A 1 185 ? 4.612 -6.789 2.679 1.00 93.69 185 GLY A C 1
ATOM 1393 O O . GLY A 1 185 ? 4.576 -7.997 2.448 1.00 93.69 185 GLY A O 1
ATOM 1394 N N . GLY A 1 186 ? 4.345 -5.871 1.748 1.00 92.44 186 GLY A N 1
ATOM 1395 C CA . GLY A 1 186 ? 3.997 -6.179 0.361 1.00 92.44 186 GLY A CA 1
ATOM 1396 C C . GLY A 1 186 ? 2.504 -6.100 0.043 1.00 92.44 186 GLY A C 1
ATOM 1397 O O . GLY A 1 186 ? 2.063 -6.692 -0.943 1.00 92.44 186 GLY A O 1
ATOM 1398 N N . GLY A 1 187 ? 1.730 -5.396 0.869 1.00 93.62 187 GLY A N 1
ATOM 1399 C CA . GLY A 1 187 ? 0.297 -5.216 0.655 1.00 93.62 187 GLY A CA 1
ATOM 1400 C C . GLY A 1 187 ? -0.027 -4.323 -0.547 1.00 93.62 187 GLY A C 1
ATOM 1401 O O . GLY A 1 187 ? 0.706 -3.388 -0.846 1.00 93.62 187 GLY A O 1
ATOM 1402 N N . ASP A 1 188 ? -1.138 -4.579 -1.232 1.00 91.81 188 ASP A N 1
ATOM 1403 C CA . ASP A 1 188 ? -1.686 -3.743 -2.298 1.00 91.81 188 ASP A CA 1
ATOM 1404 C C . ASP A 1 188 ? -2.761 -2.802 -1.718 1.00 91.81 188 ASP A C 1
ATOM 1406 O O . ASP A 1 188 ? -3.841 -3.268 -1.346 1.00 91.81 188 ASP A O 1
ATOM 1410 N N . PRO A 1 189 ? -2.529 -1.475 -1.689 1.00 92.94 189 PRO A N 1
ATOM 1411 C CA . PRO A 1 189 ? -3.498 -0.525 -1.142 1.00 92.94 189 PRO A CA 1
ATOM 1412 C C . PRO A 1 189 ? -4.858 -0.506 -1.856 1.00 92.94 189 PRO A C 1
ATOM 1414 O O . PRO A 1 189 ? -5.860 -0.143 -1.251 1.00 92.94 189 PRO A O 1
ATOM 1417 N N . THR A 1 190 ? -4.919 -0.883 -3.136 1.00 90.56 190 THR A N 1
ATOM 1418 C CA . THR A 1 190 ? -6.180 -0.944 -3.896 1.00 90.56 190 THR A CA 1
ATOM 1419 C C . THR A 1 190 ? -7.013 -2.153 -3.492 1.00 90.56 190 THR A C 1
ATOM 1421 O O . THR A 1 190 ? -8.234 -2.053 -3.403 1.00 90.56 190 THR A O 1
ATOM 1424 N N . ASN A 1 191 ? -6.379 -3.294 -3.224 1.00 92.00 191 ASN A N 1
ATOM 1425 C CA . ASN A 1 191 ? -7.092 -4.427 -2.633 1.00 92.00 191 ASN A CA 1
ATOM 1426 C C . ASN A 1 191 ? -7.422 -4.161 -1.164 1.00 92.00 191 ASN A C 1
ATOM 1428 O O . ASN A 1 191 ? -8.477 -4.578 -0.701 1.00 92.00 191 ASN A O 1
ATOM 1432 N N . GLY A 1 192 ? -6.582 -3.392 -0.470 1.00 94.81 192 GLY A N 1
ATOM 1433 C CA . GLY A 1 192 ? -6.795 -3.004 0.919 1.00 94.81 192 GLY A CA 1
ATOM 1434 C C . GLY A 1 192 ? -8.052 -2.185 1.117 1.00 94.81 192 GLY A C 1
ATOM 1435 O O . GLY A 1 192 ? -8.808 -2.446 2.043 1.00 94.81 192 GLY A O 1
ATOM 1436 N N . GLU A 1 193 ? -8.316 -1.245 0.211 1.00 95.50 193 GLU A N 1
ATOM 1437 C CA . GLU A 1 193 ? -9.572 -0.498 0.192 1.00 95.50 193 GLU A CA 1
ATOM 1438 C C . GLU A 1 193 ? -10.782 -1.425 0.043 1.00 95.50 193 GLU A C 1
ATOM 1440 O O . GLU A 1 193 ? -11.740 -1.327 0.807 1.00 95.50 193 GLU A O 1
ATOM 1445 N N . LYS A 1 194 ? -10.725 -2.368 -0.904 1.00 94.19 194 LYS A N 1
ATOM 1446 C CA . LYS A 1 194 ? -11.810 -3.335 -1.118 1.00 94.19 194 LYS A CA 1
ATOM 1447 C C . LYS A 1 194 ? -12.032 -4.198 0.121 1.00 94.19 194 LYS A C 1
ATOM 1449 O O . LYS A 1 194 ? -13.163 -4.300 0.574 1.00 94.19 194 LYS A O 1
ATOM 1454 N N . ALA A 1 195 ? -10.966 -4.762 0.685 1.00 94.19 195 ALA A N 1
ATOM 1455 C CA . ALA A 1 195 ? -11.027 -5.608 1.874 1.00 94.19 195 ALA A CA 1
ATOM 1456 C C . ALA A 1 195 ? -11.518 -4.837 3.111 1.00 94.19 195 ALA A C 1
ATOM 1458 O O . ALA A 1 195 ? -12.283 -5.370 3.909 1.00 94.19 195 ALA A O 1
ATOM 1459 N N . PHE A 1 196 ? -11.133 -3.565 3.251 1.00 95.69 196 PHE A N 1
ATOM 1460 C CA . PHE A 1 196 ? -11.583 -2.698 4.339 1.00 95.69 196 PHE A CA 1
ATOM 1461 C C . PHE A 1 196 ? -13.104 -2.481 4.318 1.00 95.69 196 PHE A C 1
ATOM 1463 O O . PHE A 1 196 ? -13.744 -2.481 5.372 1.00 95.69 196 PHE A O 1
ATOM 1470 N N . PHE A 1 197 ? -13.688 -2.298 3.130 1.00 94.69 197 PHE A N 1
ATOM 1471 C CA . PHE A 1 197 ? -15.129 -2.081 2.956 1.00 94.69 197 PHE A CA 1
ATOM 1472 C C . PHE A 1 197 ? -15.933 -3.364 2.701 1.00 94.69 197 PHE A C 1
ATOM 1474 O O . PHE A 1 197 ? -17.163 -3.300 2.649 1.00 94.69 197 PHE A O 1
ATOM 1481 N N . ASP A 1 198 ? -15.283 -4.520 2.566 1.00 90.94 198 ASP A N 1
ATOM 1482 C CA . ASP A 1 198 ? -15.970 -5.795 2.386 1.00 90.94 198 ASP A CA 1
ATOM 1483 C C . ASP A 1 198 ? -16.615 -6.255 3.698 1.00 90.94 198 ASP A C 1
ATOM 1485 O O . ASP A 1 198 ? -15.944 -6.662 4.650 1.00 90.94 198 ASP A O 1
ATOM 1489 N N . ALA A 1 199 ? -17.947 -6.214 3.728 1.00 82.31 199 ALA A N 1
ATOM 1490 C CA . ALA A 1 199 ? -18.753 -6.654 4.861 1.00 82.31 199 ALA A CA 1
ATOM 1491 C C . ALA A 1 199 ? -18.695 -8.173 5.107 1.00 82.31 199 ALA A C 1
ATOM 1493 O O . ALA A 1 199 ? -19.099 -8.620 6.177 1.00 82.31 199 ALA A O 1
ATOM 1494 N N . SER A 1 200 ? -18.218 -8.958 4.135 1.00 80.56 200 SER A N 1
ATOM 1495 C CA . SER A 1 200 ? -18.066 -10.416 4.252 1.00 80.56 200 SER A CA 1
ATOM 1496 C C . SER A 1 200 ? -16.699 -10.829 4.806 1.00 80.56 200 SER A C 1
ATOM 1498 O O . SER A 1 200 ? -16.512 -11.997 5.138 1.00 80.56 200 SER A O 1
ATOM 1500 N N . GLY A 1 201 ? -15.750 -9.889 4.862 1.00 80.19 201 GLY A N 1
ATOM 1501 C CA . GLY A 1 201 ? -14.378 -10.105 5.313 1.00 80.19 201 GLY A CA 1
ATOM 1502 C C . GLY A 1 201 ? -14.061 -9.287 6.562 1.00 80.19 201 GLY A C 1
ATOM 1503 O O . GLY A 1 201 ? -14.694 -9.446 7.602 1.00 80.19 201 GLY A O 1
ATOM 1504 N N . ALA A 1 202 ? -13.080 -8.387 6.454 1.00 78.38 202 ALA A N 1
ATOM 1505 C CA . ALA A 1 202 ? -12.607 -7.582 7.581 1.00 78.38 202 ALA A CA 1
ATOM 1506 C C . ALA A 1 202 ? -13.668 -6.620 8.141 1.00 78.38 202 ALA A C 1
ATOM 1508 O O . ALA A 1 202 ? -13.569 -6.214 9.299 1.00 78.38 202 ALA A O 1
ATOM 1509 N N . ALA A 1 203 ? -14.646 -6.224 7.314 1.00 86.88 203 ALA A N 1
ATOM 1510 C CA . ALA A 1 203 ? -15.784 -5.380 7.672 1.00 86.88 203 ALA A CA 1
ATOM 1511 C C . ALA A 1 203 ? -15.414 -4.084 8.421 1.00 86.88 203 ALA A C 1
ATOM 1513 O O . ALA A 1 203 ? -16.235 -3.507 9.127 1.00 86.88 203 ALA A O 1
ATOM 1514 N N . CYS A 1 204 ? -14.195 -3.564 8.255 1.00 93.81 204 CYS A N 1
ATOM 1515 C CA . CYS A 1 204 ? -13.734 -2.389 8.995 1.00 93.81 204 CYS A CA 1
ATOM 1516 C C . CYS A 1 204 ? -14.627 -1.165 8.724 1.00 93.81 204 CYS A C 1
ATOM 1518 O O . CYS A 1 204 ? -14.943 -0.402 9.640 1.00 93.81 204 CYS A O 1
ATOM 1520 N N . GLY A 1 205 ? -15.111 -1.026 7.485 1.00 94.12 205 GLY A N 1
ATOM 1521 C CA . GLY A 1 205 ? -16.041 0.023 7.067 1.00 94.12 205 GLY A CA 1
ATOM 1522 C C . GLY A 1 205 ? -17.438 -0.047 7.703 1.00 94.12 205 GLY A C 1
ATOM 1523 O O . GLY A 1 205 ? -18.187 0.927 7.622 1.00 94.12 205 GLY A O 1
ATOM 1524 N N . THR A 1 206 ? -17.815 -1.150 8.369 1.00 92.06 206 THR A N 1
ATOM 1525 C CA . THR A 1 206 ? -19.079 -1.214 9.127 1.00 92.06 206 THR A CA 1
ATOM 1526 C C . THR A 1 206 ? -19.001 -0.474 10.453 1.00 92.06 206 THR A C 1
ATOM 1528 O O . THR A 1 206 ? -20.041 -0.208 11.051 1.00 92.06 206 THR A O 1
ATOM 1531 N N . CYS A 1 207 ? -17.794 -0.143 10.909 1.00 93.25 207 CYS A N 1
ATOM 1532 C CA . CYS A 1 207 ? -17.572 0.602 12.140 1.00 93.25 207 CYS A CA 1
ATOM 1533 C C . CYS A 1 207 ? -16.824 1.909 11.907 1.00 93.25 207 CYS A C 1
ATOM 1535 O O . CYS A 1 207 ? -17.105 2.862 12.621 1.00 93.25 207 CYS A O 1
ATOM 1537 N N . HIS A 1 208 ? -15.897 1.966 10.953 1.00 95.69 208 HIS A N 1
ATOM 1538 C CA . HIS A 1 208 ? -15.039 3.123 10.723 1.00 95.69 208 HIS A CA 1
ATOM 1539 C C . HIS A 1 208 ? -15.414 3.889 9.462 1.00 95.69 208 HIS A C 1
ATOM 1541 O O . HIS A 1 208 ? -15.881 3.309 8.478 1.00 95.69 208 HIS A O 1
ATOM 1547 N N . THR A 1 209 ? -15.116 5.188 9.474 1.00 95.88 209 THR A N 1
ATOM 1548 C CA . THR A 1 209 ? -15.176 6.025 8.279 1.00 95.88 209 THR A CA 1
ATOM 1549 C C . THR A 1 209 ? -13.795 6.268 7.688 1.00 95.88 209 THR A C 1
ATOM 1551 O O . THR A 1 209 ? -12.809 6.383 8.413 1.00 95.88 209 THR A O 1
ATOM 1554 N N . VAL A 1 210 ? -13.738 6.410 6.367 1.00 97.12 210 VAL A N 1
ATOM 1555 C CA . VAL A 1 210 ? -12.598 6.962 5.629 1.00 97.12 210 VAL A CA 1
ATOM 1556 C C . VAL A 1 210 ? -13.156 7.928 4.594 1.00 97.12 210 VAL A C 1
ATOM 1558 O O . VAL A 1 210 ? -13.970 7.550 3.754 1.00 97.12 210 VAL A O 1
ATOM 1561 N N . LYS A 1 211 ? -12.749 9.194 4.674 1.00 94.81 211 LYS A N 1
ATOM 1562 C CA . LYS A 1 211 ? -13.168 10.298 3.799 1.00 94.81 211 LYS A CA 1
ATOM 1563 C C . LYS A 1 211 ? -14.690 10.390 3.647 1.00 94.81 211 LYS A C 1
ATOM 1565 O O . LYS A 1 211 ? -15.211 10.599 2.556 1.00 94.81 211 LYS A O 1
ATOM 1570 N N . GLY A 1 212 ? -15.401 10.199 4.759 1.00 93.25 212 GLY A N 1
ATOM 1571 C CA . GLY A 1 212 ? -16.865 10.235 4.819 1.00 93.25 212 GLY A CA 1
ATOM 1572 C C . GLY A 1 212 ? -17.581 8.959 4.360 1.00 93.25 212 GLY A C 1
ATOM 1573 O O . GLY A 1 212 ? -18.803 8.907 4.458 1.00 93.25 212 GLY A O 1
ATOM 1574 N N . ASN A 1 213 ? -16.867 7.927 3.901 1.00 93.75 213 ASN A N 1
ATOM 1575 C CA . ASN A 1 213 ? -17.450 6.629 3.558 1.00 93.75 213 ASN A CA 1
ATOM 1576 C C . ASN A 1 213 ? -17.322 5.635 4.722 1.00 93.75 213 ASN A C 1
ATOM 1578 O O . ASN A 1 213 ? -16.268 5.580 5.347 1.00 93.75 213 ASN A O 1
ATOM 1582 N N . GLY A 1 214 ? -18.354 4.827 4.982 1.00 91.19 214 GLY A N 1
ATOM 1583 C CA . GLY A 1 214 ? -18.427 3.878 6.103 1.00 91.19 214 GLY A CA 1
ATOM 1584 C C . GLY A 1 214 ? -19.459 4.276 7.164 1.00 91.19 214 GLY A C 1
ATOM 1585 O O . GLY A 1 214 ? -20.344 5.094 6.907 1.00 91.19 214 GLY A O 1
ATOM 1586 N N . LYS A 1 215 ? -19.367 3.694 8.364 1.00 88.00 215 LYS A N 1
ATOM 1587 C CA . LYS A 1 215 ? -20.238 4.031 9.510 1.00 88.00 215 LYS A CA 1
ATOM 1588 C C . LYS A 1 215 ? -19.439 4.702 10.628 1.00 88.00 215 LYS A C 1
ATOM 1590 O O . LYS A 1 215 ? -18.251 4.463 10.757 1.00 88.00 215 LYS A O 1
ATOM 1595 N N . GLY A 1 216 ? -20.090 5.535 11.441 1.00 86.81 216 GLY A N 1
ATOM 1596 C CA . GLY A 1 216 ? -19.456 6.327 12.509 1.00 86.81 216 GLY A CA 1
ATOM 1597 C C . GLY A 1 216 ? -19.536 5.702 13.907 1.00 86.81 216 GLY A C 1
ATOM 1598 O O . GLY A 1 216 ? -19.839 6.411 14.873 1.00 86.81 216 GLY A O 1
ATOM 1599 N N . VAL A 1 217 ? -19.348 4.381 14.012 1.00 91.88 217 VAL A N 1
ATOM 1600 C CA . VAL A 1 217 ? -19.328 3.685 15.313 1.00 91.88 217 VAL A CA 1
ATOM 1601 C C . VAL A 1 217 ? -17.964 3.854 15.973 1.00 91.88 217 VAL A C 1
ATOM 1603 O O . VAL A 1 217 ? -17.878 4.351 17.090 1.00 91.88 217 VAL A O 1
ATOM 1606 N N . GLY A 1 218 ? -16.909 3.488 15.257 1.00 92.62 218 GLY A N 1
ATOM 1607 C CA . GLY A 1 218 ? -15.515 3.739 15.585 1.00 92.62 218 GLY A CA 1
ATOM 1608 C C . GLY A 1 218 ? -15.010 5.089 15.056 1.00 92.62 218 GLY A C 1
ATOM 1609 O O . GLY A 1 218 ? -15.753 5.840 14.417 1.00 92.62 218 GLY A O 1
ATOM 1610 N N . PRO A 1 219 ? -13.741 5.424 15.348 1.00 93.88 219 PRO A N 1
ATOM 1611 C CA . PRO A 1 219 ? -13.125 6.678 14.932 1.00 93.88 219 PRO A CA 1
ATOM 1612 C C . PRO A 1 219 ? -12.990 6.798 13.416 1.00 93.88 219 PRO A C 1
ATOM 1614 O O . PRO A 1 219 ? -12.854 5.802 12.703 1.00 93.88 219 PRO A O 1
ATOM 1617 N N . ASP A 1 220 ? -12.951 8.044 12.948 1.00 95.56 220 ASP A N 1
ATOM 1618 C CA . ASP A 1 220 ? -12.589 8.368 11.573 1.00 95.56 220 ASP A CA 1
ATOM 1619 C C . ASP A 1 220 ? -11.107 8.056 11.321 1.00 95.56 220 ASP A C 1
ATOM 1621 O O . ASP A 1 220 ? -10.218 8.543 12.026 1.00 95.56 220 ASP A O 1
ATOM 1625 N N . LEU A 1 221 ? -10.842 7.238 10.305 1.00 97.00 221 LEU A N 1
ATOM 1626 C CA . LEU A 1 221 ? -9.508 6.772 9.937 1.00 97.00 221 LEU A CA 1
ATOM 1627 C C . LEU A 1 221 ? -8.901 7.563 8.771 1.00 97.00 221 LEU A C 1
ATOM 1629 O O . LEU A 1 221 ? -7.800 7.243 8.329 1.00 97.00 221 LEU A O 1
ATOM 1633 N N . SER A 1 222 ? -9.551 8.634 8.305 1.00 97.19 222 SER A N 1
ATOM 1634 C CA . SER A 1 222 ? -9.083 9.471 7.183 1.00 97.19 222 SER A CA 1
ATOM 1635 C C . SER A 1 222 ? -7.649 10.002 7.330 1.00 97.19 222 SER A C 1
ATOM 1637 O O . SER A 1 222 ? -6.981 10.253 6.328 1.00 97.19 222 SER A O 1
ATOM 1639 N N . ALA A 1 223 ? -7.150 10.142 8.563 1.00 96.69 223 ALA A N 1
ATOM 1640 C CA . ALA A 1 223 ? -5.796 10.612 8.865 1.00 96.69 223 ALA A CA 1
ATOM 1641 C C . ALA A 1 223 ? -4.924 9.580 9.611 1.00 96.69 223 ALA A C 1
ATOM 1643 O O . ALA A 1 223 ? -3.862 9.935 10.137 1.00 96.69 223 ALA A O 1
ATOM 1644 N N . ILE A 1 224 ? -5.343 8.310 9.683 1.00 96.50 224 ILE A N 1
ATOM 1645 C CA . ILE A 1 224 ? -4.682 7.285 10.511 1.00 96.50 224 ILE A CA 1
ATOM 1646 C C . ILE A 1 224 ? -3.230 7.013 10.093 1.00 96.50 224 ILE A C 1
ATOM 1648 O O . ILE A 1 224 ? -2.377 6.752 10.939 1.00 96.50 224 ILE A O 1
ATOM 1652 N N . GLY A 1 225 ? -2.908 7.167 8.808 1.00 96.56 225 GLY A N 1
ATOM 1653 C CA . GLY A 1 225 ? -1.567 7.010 8.249 1.00 96.56 225 GLY A CA 1
ATOM 1654 C C . GLY A 1 225 ? -0.523 7.944 8.865 1.00 96.56 225 GLY A C 1
ATOM 1655 O O . GLY A 1 225 ? 0.667 7.631 8.843 1.00 96.56 225 GLY A O 1
ATOM 1656 N N . THR A 1 226 ? -0.941 9.056 9.481 1.00 95.94 226 THR A N 1
ATOM 1657 C CA . THR A 1 226 ? -0.047 9.957 10.235 1.00 95.94 226 THR A CA 1
ATOM 1658 C C . THR A 1 226 ? 0.496 9.332 11.524 1.00 95.94 226 THR A C 1
ATOM 1660 O O . THR A 1 226 ? 1.538 9.762 12.015 1.00 95.94 226 THR A O 1
ATOM 1663 N N . LYS A 1 227 ? -0.163 8.294 12.058 1.00 95.31 227 LYS A N 1
ATOM 1664 C CA . LYS A 1 227 ? 0.277 7.552 13.251 1.00 95.31 227 LYS A CA 1
ATOM 1665 C C . LYS A 1 227 ? 1.367 6.518 12.951 1.00 95.31 227 LYS A C 1
ATOM 1667 O O . LYS A 1 227 ? 2.033 6.047 13.870 1.00 95.31 227 LYS A O 1
ATOM 1672 N N . GLY A 1 228 ? 1.576 6.197 11.674 1.00 95.38 228 GLY A N 1
ATOM 1673 C CA . GLY A 1 228 ? 2.599 5.262 11.216 1.00 95.38 228 GLY A CA 1
ATOM 1674 C C . GLY A 1 228 ? 2.197 3.788 11.309 1.00 95.38 228 GLY A C 1
ATOM 1675 O O . GLY A 1 228 ? 1.187 3.414 11.904 1.00 95.38 228 GLY A O 1
ATOM 1676 N N . VAL A 1 229 ? 3.020 2.936 10.691 1.00 96.31 229 VAL A N 1
ATOM 1677 C CA . VAL A 1 229 ? 2.703 1.518 10.457 1.00 96.31 229 VAL A CA 1
ATOM 1678 C C . VAL A 1 229 ? 2.524 0.723 11.745 1.00 96.31 229 VAL A C 1
ATOM 1680 O O . VAL A 1 229 ? 1.554 -0.015 11.860 1.00 96.31 229 VAL A O 1
ATOM 1683 N N . LYS A 1 230 ? 3.394 0.928 12.742 1.00 95.69 230 LYS A N 1
ATOM 1684 C CA . LYS A 1 230 ? 3.341 0.184 14.006 1.00 95.69 230 LYS A CA 1
ATOM 1685 C C . LYS A 1 230 ? 2.013 0.402 14.731 1.00 95.69 230 LYS A C 1
ATOM 1687 O O . LYS A 1 230 ? 1.402 -0.562 15.167 1.00 95.69 230 LYS A O 1
ATOM 1692 N N . TYR A 1 231 ? 1.555 1.652 14.803 1.00 95.56 231 TYR A N 1
ATOM 1693 C CA . TYR A 1 231 ? 0.291 1.991 15.453 1.00 95.56 231 TYR A CA 1
ATOM 1694 C C . TYR A 1 231 ? -0.902 1.329 14.755 1.00 95.56 231 TYR A C 1
ATOM 1696 O O . TYR A 1 231 ? -1.764 0.760 15.415 1.00 95.56 231 TYR A O 1
ATOM 1704 N N . ILE A 1 232 ? -0.935 1.370 13.419 1.00 96.00 232 ILE A N 1
ATOM 1705 C CA . ILE A 1 232 ? -2.003 0.744 12.625 1.00 96.00 232 ILE A CA 1
ATOM 1706 C C . ILE A 1 232 ? -1.999 -0.773 12.828 1.00 96.00 232 ILE A C 1
ATOM 1708 O O . ILE A 1 232 ? -3.041 -1.362 13.099 1.00 96.00 232 ILE A O 1
ATOM 1712 N N . GLN A 1 233 ? -0.826 -1.399 12.720 1.00 95.06 233 GLN A N 1
ATOM 1713 C CA . GLN A 1 233 ? -0.671 -2.838 12.892 1.00 95.06 233 GLN A CA 1
ATOM 1714 C C . GLN A 1 233 ? -1.117 -3.282 14.283 1.00 95.06 233 GLN A C 1
ATOM 1716 O O . GLN A 1 233 ? -1.898 -4.221 14.381 1.00 95.06 233 GLN A O 1
ATOM 1721 N N . GLU A 1 234 ? -0.674 -2.584 15.329 1.00 93.75 234 GLU A N 1
ATOM 1722 C CA . GLU A 1 234 ? -1.055 -2.862 16.712 1.00 93.75 234 GLU A CA 1
ATOM 1723 C C . GLU A 1 234 ? -2.554 -2.648 16.939 1.00 93.75 234 GLU A C 1
ATOM 1725 O O . GLU A 1 234 ? -3.192 -3.509 17.522 1.00 93.75 234 GLU A O 1
ATOM 1730 N N . SER A 1 235 ? -3.153 -1.587 16.390 1.00 93.69 235 SER A N 1
ATOM 1731 C CA . SER A 1 235 ? -4.593 -1.318 16.547 1.00 93.69 235 SER A CA 1
ATOM 1732 C C . SER A 1 235 ? -5.481 -2.395 15.914 1.00 93.69 235 SER A C 1
ATOM 1734 O O . SER A 1 235 ? -6.574 -2.657 16.403 1.00 93.69 235 SER A O 1
ATOM 1736 N N . ILE A 1 236 ? -5.035 -3.020 14.819 1.00 92.94 236 ILE A N 1
ATOM 1737 C CA . ILE A 1 236 ? -5.772 -4.116 14.164 1.00 92.94 236 ILE A CA 1
ATOM 1738 C C . ILE A 1 236 ? -5.589 -5.432 14.926 1.00 92.94 236 ILE A C 1
ATOM 1740 O O . ILE A 1 236 ? -6.506 -6.240 15.028 1.00 92.94 236 ILE A O 1
ATOM 1744 N N . VAL A 1 237 ? -4.376 -5.662 15.418 1.00 92.00 237 VAL A N 1
ATOM 1745 C CA . VAL A 1 237 ? -3.943 -6.924 16.019 1.00 92.00 237 VAL A CA 1
ATOM 1746 C C . VAL A 1 237 ? -4.401 -6.991 17.481 1.00 92.00 237 VAL A C 1
ATOM 1748 O O . VAL A 1 237 ? -4.910 -8.025 17.903 1.00 92.00 237 VAL A O 1
ATOM 1751 N N . GLU A 1 238 ? -4.283 -5.906 18.241 1.00 92.31 238 GLU A N 1
ATOM 1752 C CA . GLU A 1 238 ? -4.645 -5.767 19.658 1.00 92.31 238 GLU A CA 1
ATOM 1753 C C . GLU A 1 238 ? -5.469 -4.483 19.883 1.00 92.31 238 GLU A C 1
ATOM 1755 O O . GLU A 1 238 ? -4.981 -3.510 20.460 1.00 92.31 238 GLU A O 1
ATOM 1760 N N . PRO A 1 239 ? -6.747 -4.453 19.463 1.00 91.94 239 PRO A N 1
ATOM 1761 C CA . PRO A 1 239 ? -7.567 -3.238 19.512 1.00 91.94 239 PRO A CA 1
ATOM 1762 C C . PRO A 1 239 ? -7.815 -2.697 20.927 1.00 91.94 239 PRO A C 1
ATOM 1764 O O . PRO A 1 239 ? -8.113 -1.514 21.097 1.00 91.94 239 PRO A O 1
ATOM 1767 N N . SER A 1 240 ? -7.698 -3.549 21.949 1.00 92.62 240 SER A N 1
ATOM 1768 C CA . SER A 1 240 ? -7.823 -3.170 23.360 1.00 92.62 240 SER A CA 1
ATOM 1769 C C . SER A 1 240 ? -6.519 -2.608 23.957 1.00 92.62 240 SER A C 1
ATOM 1771 O O . SER A 1 240 ? -6.553 -2.113 25.081 1.00 92.62 240 SER A O 1
ATOM 1773 N N . SER A 1 241 ? -5.372 -2.650 23.251 1.00 89.75 241 SER A N 1
ATOM 1774 C CA . SER A 1 241 ? -4.090 -2.156 23.794 1.00 89.75 241 SER A CA 1
ATOM 1775 C C . SER A 1 241 ? -4.074 -0.634 23.941 1.00 89.75 241 SER A C 1
ATOM 1777 O O . SER A 1 241 ? -3.537 -0.095 24.909 1.00 89.75 241 SER A O 1
ATOM 1779 N N . THR A 1 242 ? -4.691 0.067 22.986 1.00 86.38 242 THR A N 1
ATOM 1780 C CA . THR A 1 242 ? -4.799 1.526 22.970 1.00 86.38 242 THR A CA 1
ATOM 1781 C C . THR A 1 242 ? -6.184 1.936 22.490 1.00 86.38 242 THR A C 1
ATOM 1783 O O . THR A 1 242 ? -6.454 2.002 21.292 1.00 86.38 242 THR A O 1
ATOM 1786 N N . ILE A 1 243 ? -7.062 2.280 23.431 1.00 87.25 243 ILE A N 1
ATOM 1787 C CA . ILE A 1 243 ? -8.398 2.788 23.113 1.00 87.25 243 ILE A CA 1
ATOM 1788 C C . ILE A 1 243 ? -8.315 4.298 22.877 1.00 87.25 243 ILE A C 1
ATOM 1790 O O . ILE A 1 243 ? -7.786 5.053 23.696 1.00 87.25 243 ILE A O 1
ATOM 1794 N N . THR A 1 244 ? -8.829 4.751 21.732 1.00 87.44 244 THR A N 1
ATOM 1795 C CA . THR A 1 244 ? -8.863 6.181 21.403 1.00 87.44 244 THR A CA 1
ATOM 1796 C C . THR A 1 244 ? -9.816 6.907 22.348 1.00 87.44 244 THR A C 1
ATOM 1798 O O . THR A 1 244 ? -10.939 6.459 22.566 1.00 87.44 244 THR A O 1
ATOM 1801 N N . LYS A 1 245 ? -9.388 8.059 22.874 1.00 87.31 245 LYS A N 1
ATOM 1802 C CA . LYS A 1 245 ? -10.210 8.881 23.767 1.00 87.31 245 LYS A CA 1
ATOM 1803 C C . LYS A 1 245 ? -11.561 9.218 23.123 1.00 87.31 245 LYS A C 1
ATOM 1805 O O . LYS A 1 245 ? -11.592 9.712 21.996 1.00 87.31 245 LYS A O 1
ATOM 1810 N N . GLY A 1 246 ? -12.652 9.001 23.852 1.00 87.25 246 GLY A N 1
ATOM 1811 C CA . GLY A 1 246 ? -14.024 9.165 23.357 1.00 87.25 246 GLY A CA 1
ATOM 1812 C C . GLY A 1 246 ? -14.607 7.919 22.678 1.00 87.25 246 GLY A C 1
ATOM 1813 O O . GLY A 1 246 ? -15.749 7.962 22.222 1.00 87.25 246 GLY A O 1
ATOM 1814 N N . PHE A 1 247 ? -13.845 6.825 22.608 1.00 90.44 247 PHE A N 1
ATOM 1815 C CA . PHE A 1 247 ? -14.277 5.513 22.118 1.00 90.44 247 PHE A CA 1
ATOM 1816 C C . PHE A 1 247 ? -14.132 4.431 23.198 1.00 90.44 247 PHE A C 1
ATOM 1818 O O . PHE A 1 247 ? -14.023 3.245 22.892 1.00 90.44 247 PHE A O 1
ATOM 1825 N N . GLU A 1 248 ? -14.141 4.828 24.472 1.00 90.06 248 GLU A N 1
ATOM 1826 C CA . GLU A 1 248 ? -14.214 3.908 25.601 1.00 90.06 248 GLU A CA 1
ATOM 1827 C C . GLU A 1 248 ? -15.580 3.211 25.627 1.00 90.06 248 GLU A C 1
ATOM 1829 O O . GLU A 1 248 ? -16.630 3.845 25.464 1.00 90.06 248 GLU A O 1
ATOM 1834 N N . SER A 1 249 ? -15.567 1.895 25.831 1.00 91.62 249 SER A N 1
ATOM 1835 C CA . SER A 1 249 ? -16.790 1.110 25.933 1.00 91.62 249 SER A CA 1
ATOM 1836 C C . SER A 1 249 ? -17.258 1.033 27.389 1.00 91.62 249 SER A C 1
ATOM 1838 O O . SER A 1 249 ? -16.467 0.985 28.335 1.00 91.62 249 SER A O 1
ATOM 1840 N N . PHE A 1 250 ? -18.572 1.076 27.574 1.00 93.62 250 PHE A N 1
ATOM 1841 C CA . PHE A 1 250 ? -19.226 0.999 28.872 1.00 93.62 250 PHE A CA 1
ATOM 1842 C C . PHE A 1 250 ? -20.220 -0.151 28.864 1.00 93.62 250 PHE A C 1
ATOM 1844 O O . PHE A 1 250 ? -20.982 -0.318 27.909 1.00 93.62 250 PHE A O 1
ATOM 1851 N N . LYS A 1 251 ? -20.236 -0.907 29.959 1.00 95.19 251 LYS A N 1
ATOM 1852 C CA . LYS A 1 251 ? -21.234 -1.923 30.267 1.00 95.19 251 LYS A CA 1
ATOM 1853 C C . LYS A 1 251 ? -22.191 -1.366 31.311 1.00 95.19 251 LYS A C 1
ATOM 1855 O O . LYS A 1 251 ? -21.780 -1.035 32.422 1.00 95.19 251 LYS A O 1
ATOM 1860 N N . ILE A 1 252 ? -23.464 -1.264 30.949 1.00 95.44 252 ILE A N 1
ATOM 1861 C CA . ILE A 1 252 ? -24.543 -0.882 31.857 1.00 95.44 252 ILE A CA 1
ATOM 1862 C C . ILE A 1 252 ? -25.378 -2.120 32.160 1.00 95.44 252 ILE A C 1
ATOM 1864 O O . ILE A 1 252 ? -25.950 -2.727 31.253 1.00 95.44 252 ILE A O 1
ATOM 1868 N N . THR A 1 253 ? -25.474 -2.455 33.443 1.00 96.44 253 THR A N 1
ATOM 1869 C CA . THR A 1 253 ? -26.406 -3.462 33.952 1.00 96.44 253 THR A CA 1
ATOM 1870 C C . THR A 1 253 ? -27.641 -2.737 34.473 1.00 96.44 253 THR A C 1
ATOM 1872 O O . THR A 1 253 ? -27.547 -1.864 35.341 1.00 96.44 253 THR A O 1
ATOM 1875 N N . THR A 1 254 ? -28.807 -3.065 33.925 1.00 95.38 254 THR A N 1
ATOM 1876 C CA . THR A 1 254 ? -30.097 -2.517 34.374 1.00 95.38 254 THR A CA 1
ATOM 1877 C C . THR A 1 254 ? -30.639 -3.285 35.579 1.00 95.38 254 THR A C 1
ATOM 1879 O O . THR A 1 254 ? -30.240 -4.423 35.825 1.00 95.38 254 THR A O 1
ATOM 1882 N N . LYS A 1 255 ? -31.575 -2.692 36.327 1.00 95.50 255 LYS A N 1
ATOM 1883 C CA . LYS A 1 255 ? -32.231 -3.348 37.476 1.00 95.50 255 LYS A CA 1
ATOM 1884 C C . LYS A 1 255 ? -33.042 -4.582 37.079 1.00 95.50 255 LYS A C 1
ATOM 1886 O O . LYS A 1 255 ? -33.215 -5.480 37.894 1.00 95.50 255 LYS A O 1
ATOM 1891 N N . ASP A 1 256 ? -33.451 -4.650 35.815 1.00 94.00 256 ASP A N 1
ATOM 1892 C CA . ASP A 1 256 ? -34.122 -5.804 35.214 1.00 94.00 256 ASP A CA 1
ATOM 1893 C C . ASP A 1 256 ? -33.127 -6.876 34.716 1.00 94.00 256 ASP A C 1
ATOM 1895 O O . ASP A 1 256 ? -33.501 -7.779 33.971 1.00 94.00 256 ASP A O 1
ATOM 1899 N N . ASN A 1 257 ? -31.847 -6.776 35.100 1.00 92.56 257 ASN A N 1
ATOM 1900 C CA . ASN A 1 257 ? -30.737 -7.650 34.702 1.00 92.56 257 ASN A CA 1
ATOM 1901 C C . ASN A 1 257 ? -30.405 -7.666 33.196 1.00 92.56 257 ASN A C 1
ATOM 1903 O O . ASN A 1 257 ? -29.663 -8.537 32.741 1.00 92.56 257 ASN A O 1
ATOM 1907 N N . ASN A 1 258 ? -30.878 -6.692 32.410 1.00 94.06 258 ASN A N 1
ATOM 1908 C CA . ASN A 1 258 ? -30.402 -6.518 31.033 1.00 94.06 258 ASN A CA 1
ATOM 1909 C C . ASN A 1 258 ? -29.020 -5.861 31.023 1.00 94.06 258 ASN A C 1
ATOM 1911 O O . ASN A 1 258 ? -28.804 -4.875 31.734 1.00 94.06 258 ASN A O 1
ATOM 1915 N N . ILE A 1 259 ? -28.125 -6.373 30.178 1.00 94.12 259 ILE A N 1
ATOM 1916 C CA . ILE A 1 259 ? -26.769 -5.854 29.981 1.00 94.12 259 ILE A CA 1
ATOM 1917 C C . ILE A 1 259 ? -26.699 -5.158 28.626 1.00 94.12 259 ILE A C 1
ATOM 1919 O O . ILE A 1 259 ? -27.032 -5.746 27.597 1.00 94.12 259 ILE A O 1
ATOM 1923 N N . ILE A 1 260 ? -26.240 -3.910 28.626 1.00 93.75 260 ILE A N 1
ATOM 1924 C CA . ILE A 1 260 ? -26.066 -3.101 27.420 1.00 93.75 260 ILE A CA 1
ATOM 1925 C C . ILE A 1 260 ? -24.604 -2.667 27.356 1.00 93.75 260 ILE A C 1
ATOM 1927 O O . ILE A 1 260 ? -24.092 -2.080 28.306 1.00 93.75 260 ILE A O 1
ATOM 1931 N N . VAL A 1 261 ? -23.941 -2.954 26.233 1.00 93.62 261 VAL A N 1
ATOM 1932 C CA . VAL A 1 261 ? -22.546 -2.567 25.985 1.00 93.62 261 VAL A CA 1
ATOM 1933 C C . VAL A 1 261 ? -22.484 -1.632 24.782 1.00 93.62 261 VAL A C 1
ATOM 1935 O O . VAL A 1 261 ? -23.061 -1.919 23.730 1.00 93.62 261 VAL A O 1
ATOM 1938 N N . GLY A 1 262 ? -21.788 -0.508 24.929 1.00 93.81 262 GLY A N 1
ATOM 1939 C CA . GLY A 1 262 ? -21.640 0.473 23.858 1.00 93.81 262 GLY A CA 1
ATOM 1940 C C . GLY A 1 262 ? -20.699 1.621 24.211 1.00 93.81 262 GLY A C 1
ATOM 1941 O O . GLY A 1 262 ? -20.183 1.695 25.323 1.00 93.81 262 GLY A O 1
ATOM 1942 N N . LEU A 1 263 ? -20.478 2.528 23.260 1.00 93.00 263 LEU A N 1
ATOM 1943 C CA . LEU A 1 263 ? -19.710 3.756 23.477 1.00 93.00 263 LEU A CA 1
ATOM 1944 C C . LEU A 1 263 ? -20.599 4.824 24.088 1.00 93.00 263 LEU A C 1
ATOM 1946 O O . LEU A 1 263 ? -21.698 5.069 23.591 1.00 93.00 263 LEU A O 1
ATOM 1950 N N . LYS A 1 264 ? -20.110 5.522 25.108 1.00 90.69 264 LYS A N 1
ATOM 1951 C CA . LYS A 1 264 ? -20.854 6.631 25.706 1.00 90.69 264 LYS A CA 1
ATOM 1952 C C . LYS A 1 264 ? -20.890 7.826 24.749 1.00 90.69 264 LYS A C 1
ATOM 1954 O O . LYS A 1 264 ? -19.873 8.478 24.533 1.00 90.69 264 LYS A O 1
ATOM 1959 N N . LYS A 1 265 ? -22.065 8.127 24.189 1.00 88.75 265 LYS A N 1
ATOM 1960 C CA . LYS A 1 265 ? -22.284 9.307 23.329 1.00 88.75 265 LYS A CA 1
ATOM 1961 C C . LYS A 1 265 ? -22.677 10.543 24.125 1.00 88.75 265 LYS A C 1
ATOM 1963 O O . LYS A 1 265 ? -22.295 11.649 23.755 1.00 88.75 265 LYS A O 1
ATOM 1968 N N . GLY A 1 266 ? -23.396 10.346 25.224 1.00 88.00 266 GLY A N 1
ATOM 1969 C CA . GLY A 1 266 ? -23.899 11.430 26.050 1.00 88.00 266 GLY A CA 1
ATOM 1970 C C . GLY A 1 266 ? -24.411 10.938 27.394 1.00 88.00 266 GLY A C 1
ATOM 1971 O O . GLY A 1 266 ? -24.679 9.754 27.597 1.00 88.00 266 GLY A O 1
ATOM 1972 N N . GLU A 1 267 ? -24.520 11.865 28.334 1.00 90.75 267 GLU A N 1
ATOM 1973 C CA . GLU A 1 267 ? -25.202 11.671 29.606 1.00 90.75 267 GLU A CA 1
ATOM 1974 C C . GLU A 1 267 ? -25.897 12.980 29.969 1.00 90.75 267 GLU A C 1
ATOM 1976 O O . GLU A 1 267 ? -25.274 14.042 29.937 1.00 90.75 267 GLU A O 1
ATOM 1981 N N . ASP A 1 268 ? -27.177 12.894 30.321 1.00 91.19 268 ASP A N 1
ATOM 1982 C CA . ASP A 1 268 ? -27.978 14.021 30.788 1.00 91.19 268 ASP A CA 1
ATOM 1983 C C . ASP A 1 268 ? -28.583 13.725 32.176 1.00 91.19 268 ASP A C 1
ATOM 1985 O O . ASP A 1 268 ? -28.186 12.785 32.877 1.00 91.19 268 ASP A O 1
ATOM 1989 N N . GLY A 1 269 ? -29.505 14.575 32.634 1.00 88.12 269 GLY A N 1
ATOM 1990 C CA . GLY A 1 269 ? -30.192 14.380 33.914 1.00 88.12 269 GLY A CA 1
ATOM 1991 C C . GLY A 1 269 ? -31.103 13.146 33.947 1.00 88.12 269 GLY A C 1
ATOM 1992 O O . GLY A 1 269 ? -31.390 12.636 35.027 1.00 88.12 269 GLY A O 1
ATOM 1993 N N . GLU A 1 270 ? -31.525 12.642 32.789 1.00 89.44 270 GLU A N 1
ATOM 1994 C CA . GLU A 1 270 ? -32.514 11.574 32.658 1.00 89.44 270 GLU A CA 1
ATOM 1995 C C . GLU A 1 270 ? -31.869 10.203 32.424 1.00 89.44 270 GLU A C 1
ATOM 1997 O O . GLU A 1 270 ? -32.371 9.186 32.910 1.00 89.44 270 GLU A O 1
ATOM 2002 N N . GLY A 1 271 ? -30.752 10.145 31.695 1.00 92.62 271 GLY A N 1
ATOM 2003 C CA . GLY A 1 271 ? -30.174 8.889 31.238 1.00 92.62 271 GLY A CA 1
ATOM 2004 C C . GLY A 1 271 ? -28.761 8.988 30.674 1.00 92.62 271 GLY A C 1
ATOM 2005 O O . GLY A 1 271 ? -28.139 10.048 30.619 1.00 92.62 271 GLY A O 1
ATOM 2006 N N . ILE A 1 272 ? -28.258 7.828 30.260 1.00 93.44 272 ILE A N 1
ATOM 2007 C CA . ILE A 1 272 ? -26.984 7.666 29.556 1.00 93.44 272 ILE A CA 1
ATOM 2008 C C . ILE A 1 272 ? -27.276 7.121 28.164 1.00 93.44 272 ILE A C 1
ATOM 2010 O O . ILE A 1 272 ? -28.021 6.154 28.024 1.00 93.44 272 ILE A O 1
ATOM 2014 N N . GLU A 1 273 ? -26.675 7.723 27.144 1.00 94.19 273 GLU A N 1
ATOM 2015 C CA . GLU A 1 273 ? -26.784 7.281 25.757 1.00 94.19 273 GLU A CA 1
ATOM 2016 C C . GLU A 1 273 ? -25.563 6.454 25.365 1.00 94.19 273 GLU A C 1
ATOM 2018 O O . GLU A 1 273 ? -24.422 6.932 25.401 1.00 94.19 273 GLU A O 1
ATOM 2023 N N . LEU A 1 274 ? -25.814 5.210 24.961 1.00 94.00 274 LEU A N 1
ATOM 2024 C CA . LEU A 1 274 ? -24.803 4.293 24.454 1.00 94.00 274 LEU A CA 1
ATOM 2025 C C . LEU A 1 274 ? -25.004 4.047 22.961 1.00 94.00 274 LEU A C 1
ATOM 2027 O O . LEU A 1 274 ? -26.097 3.681 22.539 1.00 94.00 274 LEU A O 1
ATOM 2031 N N . LEU A 1 275 ? -23.941 4.180 22.169 1.00 93.75 275 LEU A N 1
ATOM 2032 C CA . LEU A 1 275 ? -23.890 3.676 20.800 1.00 93.75 275 LEU A CA 1
ATOM 2033 C C . LEU A 1 275 ? -23.408 2.224 20.817 1.00 93.75 275 LEU A C 1
ATOM 2035 O O . LEU A 1 275 ? -22.254 1.950 21.146 1.00 93.75 275 LEU A O 1
ATOM 2039 N N . THR A 1 276 ? -24.287 1.294 20.464 1.00 91.94 276 THR A N 1
ATOM 2040 C CA . THR A 1 276 ? -23.964 -0.136 20.415 1.00 91.94 276 THR A CA 1
ATOM 2041 C C . THR A 1 276 ? -23.101 -0.476 19.197 1.00 91.94 276 THR A C 1
ATOM 2043 O O . THR A 1 276 ? -23.059 0.269 18.215 1.00 91.94 276 THR A O 1
ATOM 2046 N N . ALA A 1 277 ? -22.470 -1.655 19.205 1.00 88.25 277 ALA A N 1
ATOM 2047 C CA . ALA A 1 277 ? -21.710 -2.168 18.059 1.00 88.25 277 ALA A CA 1
ATOM 2048 C C . ALA A 1 277 ? -22.551 -2.314 16.771 1.00 88.25 277 ALA A C 1
ATOM 2050 O O . ALA A 1 277 ? -22.005 -2.323 15.672 1.00 88.25 277 ALA A O 1
ATOM 2051 N N . LYS A 1 278 ? -23.887 -2.381 16.884 1.00 87.44 278 LYS A N 1
ATOM 2052 C CA . LYS A 1 278 ? -24.810 -2.405 15.736 1.00 87.44 278 LYS A CA 1
ATOM 2053 C C . LYS A 1 278 ? -25.035 -1.023 15.108 1.00 87.44 278 LYS A C 1
ATOM 2055 O O . LYS A 1 278 ? -25.655 -0.927 14.051 1.00 87.44 278 LYS A O 1
ATOM 2060 N N . GLY A 1 279 ? -24.539 0.040 15.742 1.00 87.88 279 GLY A N 1
ATOM 2061 C CA . GLY A 1 279 ? -24.784 1.424 15.343 1.00 87.88 279 GLY A CA 1
ATOM 2062 C C . GLY A 1 279 ? -26.091 2.008 15.886 1.00 87.88 279 GLY A C 1
ATOM 2063 O O . GLY A 1 279 ? -26.521 3.058 15.419 1.00 87.88 279 GLY A O 1
ATOM 2064 N N . GLU A 1 280 ? -26.723 1.352 16.861 1.00 90.94 280 GLU A N 1
ATOM 2065 C CA . GLU A 1 280 ? -27.960 1.820 17.498 1.00 90.94 280 GLU A CA 1
ATOM 2066 C C . GLU A 1 280 ? -27.641 2.662 18.736 1.00 90.94 280 GLU A C 1
ATOM 2068 O O . GLU A 1 280 ? -26.827 2.249 19.565 1.00 90.94 280 GLU A O 1
ATOM 2073 N N . VAL A 1 281 ? -28.298 3.816 18.882 1.00 92.75 281 VAL A N 1
ATOM 2074 C CA . VAL A 1 281 ? -28.221 4.630 20.102 1.00 92.75 281 VAL A CA 1
ATOM 2075 C C . VAL A 1 281 ? -29.307 4.178 21.072 1.00 92.75 281 VAL A C 1
ATOM 2077 O O . VAL A 1 281 ? -30.494 4.240 20.758 1.00 92.75 281 VAL A O 1
ATOM 2080 N N . VAL A 1 282 ? -28.898 3.744 22.260 1.00 93.88 282 VAL A N 1
ATOM 2081 C CA . VAL A 1 282 ? -29.786 3.304 23.337 1.00 93.88 282 VAL A CA 1
ATOM 2082 C C . VAL A 1 282 ? -29.659 4.273 24.508 1.00 93.88 282 VAL A C 1
ATOM 2084 O O . VAL A 1 282 ? -28.582 4.397 25.092 1.00 93.88 282 VAL A O 1
ATOM 2087 N N . LYS A 1 283 ? -30.757 4.949 24.869 1.00 95.06 283 LYS A N 1
ATOM 2088 C CA . LYS A 1 283 ? -30.840 5.771 26.087 1.00 95.06 283 LYS A CA 1
ATOM 2089 C C . LYS A 1 283 ? -31.287 4.891 27.253 1.00 95.06 283 LYS A C 1
ATOM 2091 O O . LYS A 1 283 ? -32.398 4.367 27.244 1.00 95.06 283 LYS A O 1
ATOM 2096 N N . VAL A 1 284 ? -30.430 4.735 28.258 1.00 94.62 284 VAL A N 1
ATOM 2097 C CA . VAL A 1 284 ? -30.735 4.001 29.491 1.00 94.62 284 VAL A CA 1
ATOM 2098 C C . VAL A 1 284 ? -31.087 5.005 30.591 1.00 94.62 284 VAL A C 1
A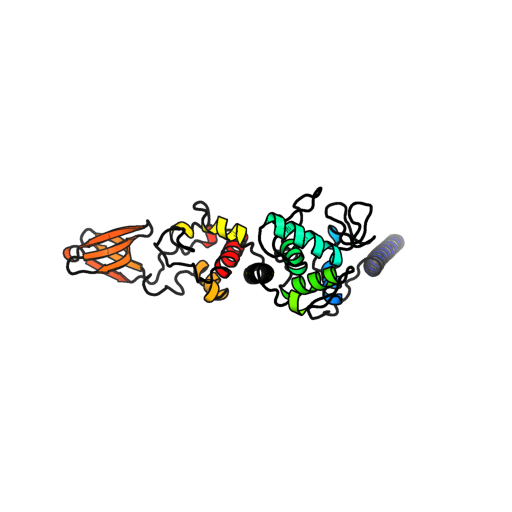TOM 2100 O O . VAL A 1 284 ? -30.216 5.787 30.985 1.00 94.62 284 VAL A O 1
ATOM 2103 N N . PRO A 1 285 ? -32.332 5.017 31.106 1.00 95.44 285 PRO A N 1
ATOM 2104 C CA . PRO A 1 285 ? -32.719 5.917 32.187 1.00 95.44 285 PRO A CA 1
ATOM 2105 C C . PRO A 1 285 ? -31.898 5.650 33.447 1.00 95.44 285 PRO A C 1
ATOM 2107 O O . PRO A 1 285 ? -31.787 4.498 33.869 1.00 95.44 285 PRO A O 1
ATOM 2110 N N . LYS A 1 286 ? -31.392 6.699 34.107 1.00 93.31 286 LYS A N 1
ATOM 2111 C CA . LYS A 1 286 ? -30.592 6.567 35.343 1.00 93.31 2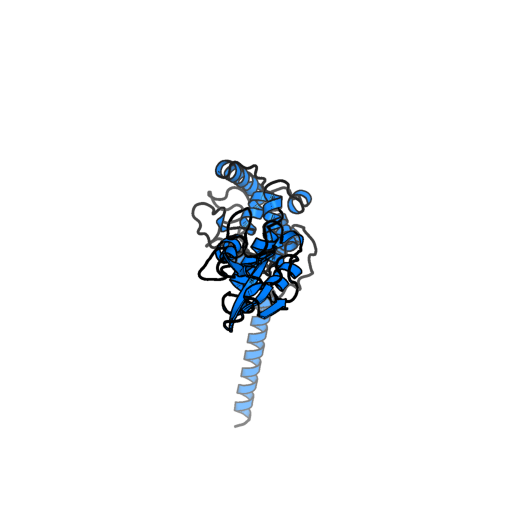86 LYS A CA 1
ATOM 2112 C C . LYS A 1 286 ? -31.339 5.825 36.449 1.00 93.31 286 LYS A C 1
ATOM 2114 O O . LYS A 1 286 ? -30.739 5.076 37.213 1.00 93.31 286 LYS A O 1
ATOM 2119 N N . SER A 1 287 ? -32.661 5.981 36.498 1.00 94.94 287 SER A N 1
ATOM 2120 C CA . SER A 1 287 ? -33.535 5.269 37.432 1.00 94.94 287 SER A CA 1
ATOM 2121 C C . SER A 1 287 ? -33.524 3.747 37.243 1.00 94.94 287 SER A C 1
ATOM 2123 O O . SER A 1 287 ? -33.771 3.034 38.219 1.00 94.94 287 SER A O 1
ATOM 2125 N N . ASN A 1 288 ? -33.208 3.251 36.040 1.00 94.44 288 ASN A N 1
ATOM 2126 C CA . ASN A 1 288 ? -33.130 1.824 35.717 1.00 94.44 288 ASN A CA 1
ATOM 2127 C C . ASN A 1 288 ? -31.696 1.261 35.763 1.00 94.44 288 ASN A C 1
ATOM 2129 O O . ASN A 1 288 ? -31.492 0.070 35.554 1.00 94.44 288 ASN A O 1
ATOM 2133 N N . ILE A 1 289 ? -30.683 2.083 36.040 1.00 95.06 289 ILE A N 1
ATOM 2134 C CA . ILE A 1 289 ? -29.296 1.617 36.121 1.00 95.06 289 ILE A CA 1
ATOM 2135 C C . ILE A 1 289 ? -29.057 0.966 37.487 1.00 95.06 289 ILE A C 1
ATOM 2137 O O . ILE A 1 289 ? -29.348 1.561 38.527 1.00 95.06 289 ILE A O 1
ATOM 2141 N N . ALA A 1 290 ? -28.530 -0.257 37.478 1.00 95.38 290 ALA A N 1
ATOM 2142 C CA . ALA A 1 290 ? -28.022 -0.934 38.666 1.00 95.38 290 ALA A CA 1
ATOM 2143 C C . ALA A 1 290 ? -26.506 -0.739 38.802 1.00 95.38 290 ALA A C 1
ATOM 2145 O O . ALA A 1 290 ? -26.019 -0.449 39.890 1.00 95.38 290 ALA A O 1
ATOM 2146 N N . GLU A 1 291 ? -25.770 -0.848 37.693 1.00 95.50 291 GLU A N 1
ATOM 2147 C CA . GLU A 1 291 ? -24.311 -0.749 37.673 1.00 95.50 291 GLU A CA 1
ATOM 2148 C C . GLU A 1 291 ? -23.816 -0.179 36.336 1.00 95.50 291 GLU A C 1
ATOM 2150 O O . GLU A 1 291 ? -24.403 -0.439 35.283 1.00 95.50 291 GLU A O 1
ATOM 2155 N N . ILE A 1 292 ? -22.724 0.589 36.382 1.00 94.31 292 ILE A N 1
ATOM 2156 C CA . ILE A 1 292 ? -22.002 1.086 35.206 1.00 94.31 292 ILE A CA 1
ATOM 2157 C C . ILE A 1 292 ? -20.533 0.731 35.384 1.00 94.31 292 ILE A C 1
ATOM 2159 O O . ILE A 1 292 ? -19.911 1.138 36.364 1.00 94.31 292 ILE A O 1
ATOM 2163 N N . ILE A 1 293 ? -19.971 0.025 34.408 1.00 94.50 293 ILE A N 1
ATOM 2164 C CA . ILE A 1 293 ? -18.555 -0.327 34.366 1.00 94.50 293 ILE A CA 1
ATOM 2165 C C . ILE A 1 293 ? -17.969 0.226 33.073 1.00 94.50 293 ILE A C 1
ATOM 2167 O O . ILE A 1 293 ? -18.504 -0.010 31.991 1.00 94.50 293 ILE A O 1
ATOM 2171 N N . GLN A 1 294 ? -16.869 0.967 33.182 1.00 92.81 294 GLN A N 1
ATOM 2172 C CA . GLN A 1 294 ? -16.021 1.239 32.028 1.00 92.81 294 GLN A CA 1
ATOM 2173 C C . GLN A 1 294 ? -15.195 -0.015 31.749 1.00 92.81 294 GLN A C 1
ATOM 2175 O O . GLN A 1 294 ? -14.459 -0.481 32.620 1.00 92.81 294 GLN A O 1
ATOM 2180 N N . GLU A 1 295 ? -15.334 -0.576 30.556 1.00 91.62 295 GLU A N 1
ATOM 2181 C CA . GLU A 1 295 ? -14.622 -1.791 30.184 1.00 91.62 295 GLU A CA 1
ATOM 2182 C C . GLU A 1 295 ? -13.191 -1.452 29.746 1.00 91.62 295 GLU A C 1
ATOM 2184 O O . GLU A 1 295 ? -12.918 -0.401 29.164 1.00 91.62 295 GLU A O 1
ATOM 2189 N N . SER A 1 296 ? -12.264 -2.376 29.995 1.00 88.56 296 SER A N 1
ATOM 2190 C CA . SER A 1 296 ? -10.906 -2.318 29.442 1.00 88.56 296 SER A CA 1
ATOM 2191 C C . SER A 1 296 ? -10.826 -2.836 28.003 1.00 88.56 296 SER A C 1
ATOM 2193 O O . SER A 1 296 ? -9.779 -2.717 27.372 1.00 88.56 296 SER A O 1
ATOM 2195 N N . LYS A 1 297 ? -11.915 -3.418 27.486 1.00 91.12 297 LYS A N 1
ATOM 2196 C CA . LYS A 1 297 ? -12.002 -3.968 26.132 1.00 91.12 297 LYS A CA 1
ATOM 2197 C C . LYS A 1 297 ? -12.575 -2.956 25.148 1.00 91.12 297 LYS A C 1
ATOM 2199 O O . LYS A 1 297 ? -13.519 -2.222 25.456 1.00 91.12 297 LYS A O 1
ATOM 2204 N N . SER A 1 298 ? -12.020 -2.943 23.943 1.00 91.12 298 SER A N 1
ATOM 2205 C CA . SER A 1 298 ? -12.566 -2.162 22.832 1.00 91.12 298 SER A CA 1
ATOM 2206 C C . SER A 1 298 ? -13.883 -2.762 22.321 1.00 91.12 298 SER A C 1
ATOM 2208 O O . SER A 1 298 ? -14.139 -3.953 22.484 1.00 91.12 298 SER A O 1
ATOM 2210 N N . LEU A 1 299 ? -14.716 -1.946 21.661 1.00 90.44 299 LEU A N 1
ATOM 2211 C CA . LEU A 1 299 ? -15.815 -2.466 20.830 1.00 90.44 299 LEU A CA 1
ATOM 2212 C C . LEU A 1 299 ? -15.323 -3.054 19.500 1.00 90.44 299 LEU A C 1
ATOM 2214 O O . LEU A 1 299 ? -16.085 -3.741 18.821 1.00 90.44 299 LEU A O 1
ATOM 2218 N N . MET A 1 300 ? -14.087 -2.751 19.098 1.00 92.06 300 MET A N 1
ATOM 2219 C CA . MET A 1 300 ? -13.468 -3.379 17.937 1.00 92.06 300 MET A CA 1
ATOM 2220 C C . MET A 1 300 ? -13.140 -4.848 18.274 1.00 92.06 300 MET A C 1
ATOM 2222 O O . MET A 1 300 ? -12.518 -5.078 19.313 1.00 92.06 300 MET A O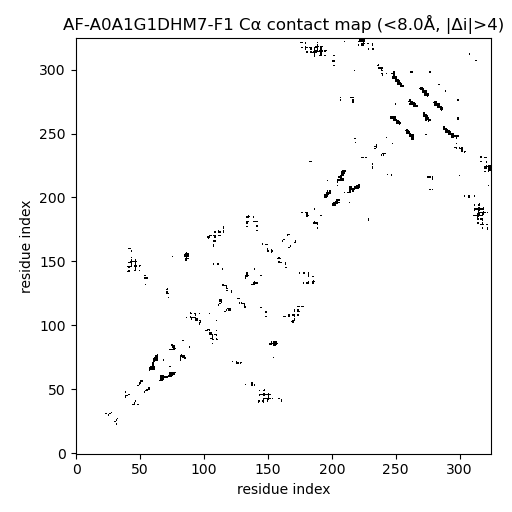 1
ATOM 2226 N N . PRO A 1 301 ? -13.545 -5.828 17.442 1.00 88.75 301 PRO A N 1
ATOM 2227 C CA . PRO A 1 301 ? -13.375 -7.250 17.757 1.00 88.75 301 PRO A CA 1
ATOM 2228 C C . PRO A 1 301 ? -11.900 -7.658 17.897 1.00 88.75 301 PRO A C 1
ATOM 2230 O O . PRO A 1 301 ? -11.072 -7.262 17.079 1.00 88.75 301 PRO A O 1
ATOM 2233 N N . GLU A 1 302 ? -11.565 -8.476 18.898 1.00 86.25 302 GLU A N 1
ATOM 2234 C CA . GLU A 1 302 ? -10.196 -8.996 19.096 1.00 86.25 302 GLU A CA 1
ATOM 2235 C C . GLU A 1 302 ? -9.885 -10.138 18.112 1.00 86.25 302 GLU A C 1
ATOM 2237 O O . GLU A 1 302 ? -8.739 -10.356 17.716 1.00 86.25 302 GLU A O 1
ATOM 2242 N N . GLU A 1 303 ? -10.928 -10.826 17.654 1.00 84.62 303 GLU A N 1
ATOM 2243 C CA . GLU A 1 303 ? -10.874 -12.009 16.803 1.00 84.62 303 GLU A CA 1
ATOM 2244 C C . GLU A 1 303 ? -10.704 -11.667 15.316 1.00 84.62 303 GLU A C 1
ATOM 2246 O O . GLU A 1 303 ? -10.757 -12.558 14.475 1.00 84.62 303 GLU A O 1
ATOM 2251 N N . LEU A 1 304 ? -10.461 -10.400 14.947 1.00 82.69 304 LEU A N 1
ATOM 2252 C CA . LEU A 1 304 ? -10.287 -9.989 13.543 1.00 82.69 304 LEU A CA 1
ATOM 2253 C C . LEU A 1 304 ? -9.254 -10.844 12.800 1.00 82.69 304 LEU A C 1
ATOM 2255 O O . LEU A 1 304 ? -9.435 -11.137 11.621 1.00 82.69 304 LEU A O 1
ATOM 2259 N N . ARG A 1 305 ? -8.207 -11.301 13.500 1.00 81.75 305 ARG A N 1
ATOM 2260 C CA . ARG A 1 305 ? -7.156 -12.179 12.957 1.00 81.75 305 ARG A CA 1
ATOM 2261 C C . ARG A 1 305 ? -7.675 -13.546 12.490 1.00 81.75 305 ARG A C 1
ATOM 2263 O O . ARG A 1 305 ? -7.000 -14.201 11.704 1.00 81.75 305 ARG A O 1
ATOM 2270 N N . GLU A 1 306 ? -8.833 -13.981 12.978 1.00 84.50 306 GLU A N 1
ATOM 2271 C CA . GLU A 1 306 ? -9.485 -15.236 12.585 1.00 84.50 306 GLU A CA 1
ATOM 2272 C C . GLU A 1 306 ? -10.314 -15.078 11.302 1.00 84.50 306 GLU A C 1
ATOM 2274 O O . GLU A 1 306 ? -10.553 -16.058 10.599 1.00 84.50 306 GLU A O 1
ATOM 2279 N N . TYR A 1 307 ? -10.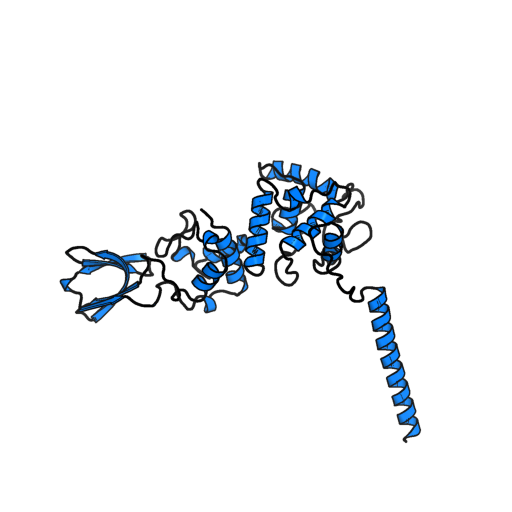712 -13.844 10.973 1.00 82.81 307 TYR A N 1
ATOM 2280 C CA . TYR A 1 307 ? -11.597 -13.529 9.846 1.00 82.81 307 TYR A CA 1
ATOM 2281 C C . TYR A 1 307 ? -10.882 -12.888 8.651 1.00 82.81 307 TYR A C 1
ATOM 2283 O O . TYR A 1 307 ? -11.478 -12.767 7.582 1.00 82.81 307 TYR A O 1
ATOM 2291 N N . ILE A 1 308 ? -9.616 -12.483 8.801 1.00 88.88 308 ILE A N 1
ATOM 2292 C CA . ILE A 1 308 ? -8.831 -11.858 7.728 1.00 88.88 308 ILE A CA 1
ATOM 2293 C C . ILE A 1 308 ? -7.610 -12.702 7.380 1.00 88.88 308 ILE A C 1
ATOM 2295 O O . ILE A 1 308 ? -6.910 -13.215 8.253 1.00 88.88 308 ILE A O 1
ATOM 2299 N N . THR A 1 309 ? -7.309 -12.822 6.088 1.00 91.88 309 THR A N 1
ATOM 2300 C CA . THR A 1 309 ? -6.065 -13.470 5.671 1.00 91.88 309 THR A CA 1
ATOM 2301 C C . THR A 1 309 ? -4.868 -12.558 5.948 1.00 91.88 309 THR A C 1
ATOM 2303 O O . THR A 1 309 ? -4.998 -11.336 6.043 1.00 91.88 309 THR A O 1
ATOM 2306 N N . VAL A 1 310 ? -3.657 -13.129 6.006 1.00 92.38 310 VAL A N 1
ATOM 2307 C CA . VAL A 1 310 ? -2.420 -12.328 6.089 1.00 92.38 310 VAL A CA 1
ATOM 2308 C C . VAL A 1 310 ? -2.337 -11.337 4.924 1.00 92.38 310 VAL A C 1
ATOM 2310 O O . VAL A 1 310 ? -1.878 -10.215 5.110 1.00 92.38 310 VAL A O 1
ATOM 2313 N N . LYS A 1 311 ? -2.817 -11.723 3.736 1.00 92.19 311 LYS A N 1
ATOM 2314 C CA . LYS A 1 311 ? -2.809 -10.843 2.568 1.00 92.19 311 LYS A CA 1
ATOM 2315 C C . LYS A 1 311 ? -3.769 -9.669 2.741 1.00 92.19 311 LYS A C 1
ATOM 2317 O O . LYS A 1 311 ? -3.351 -8.537 2.528 1.00 92.19 311 LYS A O 1
ATOM 2322 N N . ASP A 1 312 ? -5.002 -9.922 3.178 1.00 93.06 312 ASP A N 1
ATOM 2323 C CA . ASP A 1 312 ? -5.981 -8.857 3.430 1.00 93.06 312 ASP A CA 1
ATOM 2324 C C . ASP A 1 312 ? -5.482 -7.904 4.512 1.00 93.06 312 ASP A C 1
ATOM 2326 O O . ASP A 1 312 ? -5.583 -6.691 4.366 1.00 93.06 312 ASP A O 1
ATOM 2330 N N . TYR A 1 313 ? -4.862 -8.440 5.565 1.00 94.81 313 TYR A N 1
ATOM 2331 C CA . TYR A 1 313 ? -4.229 -7.639 6.605 1.00 94.81 313 TYR A CA 1
ATOM 2332 C C . TYR A 1 313 ? -3.156 -6.697 6.039 1.00 94.81 313 TYR A C 1
ATOM 2334 O O . TYR A 1 313 ? -3.197 -5.492 6.288 1.00 94.81 313 TYR A O 1
ATOM 2342 N N . GLN A 1 314 ? -2.208 -7.218 5.253 1.00 95.38 314 GLN A N 1
ATOM 2343 C CA . GLN A 1 314 ? -1.160 -6.403 4.632 1.00 95.38 314 GLN A CA 1
ATOM 2344 C C . GLN A 1 314 ? -1.756 -5.353 3.688 1.00 95.38 314 GLN A C 1
ATOM 2346 O O . GLN A 1 314 ? -1.331 -4.198 3.692 1.00 95.38 314 GLN A O 1
ATOM 2351 N N . ASP A 1 315 ? -2.766 -5.731 2.911 1.00 95.50 315 ASP A N 1
ATOM 2352 C CA . ASP A 1 315 ? -3.452 -4.846 1.974 1.00 95.50 315 ASP A CA 1
ATOM 2353 C C . ASP A 1 315 ? -4.156 -3.703 2.716 1.00 95.50 315 ASP A C 1
ATOM 2355 O O . ASP A 1 315 ? -3.952 -2.532 2.385 1.00 95.50 315 ASP A O 1
ATOM 2359 N N . ILE A 1 316 ? -4.906 -4.017 3.777 1.00 96.69 316 ILE A N 1
ATOM 2360 C CA . ILE A 1 316 ? -5.584 -3.040 4.638 1.00 96.69 316 ILE A CA 1
ATOM 2361 C C . ILE A 1 316 ? -4.569 -2.103 5.296 1.00 96.69 316 ILE A C 1
ATOM 2363 O O . ILE A 1 316 ? -4.757 -0.888 5.261 1.00 96.69 316 ILE A O 1
ATOM 2367 N N . VAL A 1 317 ? -3.465 -2.620 5.847 1.00 97.56 317 VAL A N 1
ATOM 2368 C CA . VAL A 1 317 ? -2.407 -1.780 6.438 1.00 97.56 317 VAL A CA 1
ATOM 2369 C C . VAL A 1 317 ? -1.809 -0.843 5.383 1.00 97.56 317 VAL A C 1
ATOM 2371 O O . VAL A 1 317 ? -1.626 0.347 5.654 1.00 97.56 317 VAL A O 1
ATOM 2374 N N . ALA A 1 318 ? -1.555 -1.340 4.168 1.00 97.06 318 ALA A N 1
ATOM 2375 C CA . ALA A 1 318 ? -1.044 -0.532 3.064 1.00 97.06 318 ALA A CA 1
ATOM 2376 C C . ALA A 1 318 ? -2.028 0.586 2.676 1.00 97.06 318 ALA A C 1
ATOM 2378 O O . ALA A 1 318 ? -1.615 1.725 2.460 1.00 97.06 318 ALA A O 1
ATOM 2379 N N . TYR A 1 319 ? -3.330 0.291 2.645 1.00 97.31 319 TYR A N 1
ATOM 2380 C CA . TYR A 1 319 ? -4.387 1.275 2.405 1.00 97.31 319 TYR A CA 1
ATOM 2381 C C . TYR A 1 319 ? -4.488 2.319 3.528 1.00 97.31 319 TYR A C 1
ATOM 2383 O O . TYR A 1 319 ? -4.539 3.518 3.247 1.00 97.31 319 TYR A O 1
ATOM 2391 N N . MET A 1 320 ? -4.453 1.895 4.794 1.00 97.94 320 MET A N 1
ATOM 2392 C CA . MET A 1 320 ? -4.513 2.779 5.966 1.00 97.94 320 MET A CA 1
ATOM 2393 C C . MET A 1 320 ? -3.324 3.743 6.036 1.00 97.94 320 MET A C 1
ATOM 2395 O O . MET A 1 320 ? -3.490 4.914 6.374 1.00 97.94 320 MET A O 1
ATOM 2399 N N . LEU A 1 321 ? -2.129 3.302 5.636 1.00 97.88 321 LEU A N 1
ATOM 2400 C CA . LEU A 1 321 ? -0.935 4.152 5.569 1.00 97.88 321 LEU A CA 1
ATOM 2401 C C . LEU A 1 321 ? -1.048 5.312 4.567 1.00 97.88 321 LEU A C 1
ATOM 2403 O O . LEU A 1 321 ? -0.337 6.315 4.707 1.00 97.88 321 LEU A O 1
ATOM 2407 N N . LEU A 1 322 ? -1.936 5.202 3.576 1.00 96.81 322 LEU A N 1
ATOM 2408 C CA . LEU A 1 322 ? -2.211 6.272 2.614 1.00 96.81 322 LEU A CA 1
ATOM 2409 C C . LEU A 1 322 ? -3.226 7.303 3.122 1.00 96.81 322 LEU A C 1
ATOM 2411 O O . LEU A 1 322 ? -3.344 8.371 2.521 1.00 96.81 322 LEU A O 1
ATOM 2415 N N . GLN A 1 323 ? -3.918 7.036 4.232 1.00 97.00 323 GLN A N 1
ATOM 2416 C CA . GLN A 1 323 ? -4.917 7.949 4.788 1.00 97.00 323 GLN A CA 1
ATOM 2417 C C . GLN A 1 323 ? -4.233 9.017 5.649 1.00 97.00 323 GLN A C 1
ATOM 2419 O O . GLN A 1 323 ? -3.859 8.771 6.794 1.00 97.00 323 GLN A O 1
ATOM 2424 N N . LYS A 1 324 ? -4.007 10.206 5.082 1.00 93.88 324 LYS A N 1
ATOM 2425 C CA . LYS A 1 324 ? -3.261 11.305 5.725 1.00 93.88 324 LYS A CA 1
ATOM 2426 C C . LYS A 1 324 ? -4.047 12.625 5.806 1.00 93.88 324 LYS A C 1
ATOM 2428 O O . LYS A 1 324 ? -3.422 13.671 5.970 1.00 93.88 324 LYS A O 1
ATOM 2433 N N . GLY A 1 325 ? -5.379 12.560 5.742 1.00 84.50 325 GLY A N 1
ATOM 2434 C CA . GLY A 1 325 ? -6.280 13.711 5.595 1.00 84.50 325 GLY A CA 1
ATOM 2435 C C . GLY A 1 325 ? -6.725 13.861 4.153 1.00 84.50 325 GLY A C 1
ATOM 2436 O O . GLY A 1 325 ? -5.876 14.256 3.326 1.00 84.50 325 GLY A O 1
#